Protein AF-A0A1Z9H0H8-F1 (afdb_monomer)

Radius of gyration: 118.76 Å; Cα contacts (8 Å, |Δi|>4): 28; chains: 1; bounding box: 183×95×304 Å

Structure (mmCIF, N/CA/C/O backbone):
data_AF-A0A1Z9H0H8-F1
#
_entry.id   AF-A0A1Z9H0H8-F1
#
loop_
_atom_site.group_PDB
_atom_site.id
_atom_site.type_symbol
_atom_site.label_atom_id
_atom_site.label_alt_id
_atom_site.label_comp_id
_atom_site.label_asym_id
_atom_site.label_entity_id
_atom_site.label_seq_id
_atom_site.pdbx_PDB_ins_code
_atom_site.Cartn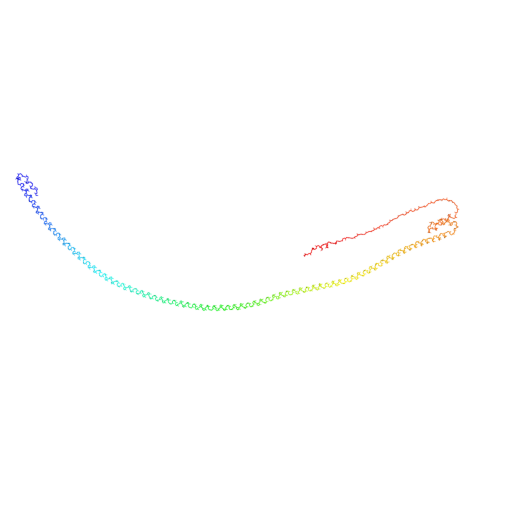_x
_atom_site.Cartn_y
_atom_site.Cartn_z
_atom_site.occupancy
_atom_site.B_iso_or_equiv
_atom_site.auth_seq_id
_atom_site.auth_comp_id
_atom_site.auth_asym_id
_atom_site.auth_atom_id
_atom_site.pdbx_PDB_model_num
ATOM 1 N N . MET A 1 1 ? 51.548 68.220 -135.760 1.00 47.16 1 MET A N 1
ATOM 2 C CA . MET A 1 1 ? 51.704 67.973 -137.213 1.00 47.16 1 MET A CA 1
ATOM 3 C C . MET A 1 1 ? 50.520 68.484 -138.030 1.00 47.16 1 MET A C 1
ATOM 5 O O . MET A 1 1 ? 50.786 69.048 -139.079 1.00 47.16 1 MET A O 1
ATOM 9 N N . ALA A 1 2 ? 49.264 68.358 -137.573 1.00 53.94 2 ALA A N 1
ATOM 10 C CA . ALA A 1 2 ? 48.086 68.820 -138.327 1.00 53.94 2 ALA A CA 1
ATOM 11 C C . ALA A 1 2 ? 48.150 70.298 -138.788 1.00 53.94 2 ALA A C 1
ATOM 13 O O . ALA A 1 2 ? 47.919 70.577 -139.961 1.00 53.94 2 ALA A O 1
ATOM 14 N N . ASP A 1 3 ? 48.546 71.231 -137.915 1.00 54.59 3 ASP A N 1
ATOM 15 C CA . ASP A 1 3 ? 48.498 72.676 -138.222 1.00 54.59 3 ASP A CA 1
ATOM 16 C C . ASP A 1 3 ? 49.484 73.138 -139.309 1.00 54.59 3 ASP A C 1
ATOM 18 O O . ASP A 1 3 ? 49.243 74.134 -139.986 1.00 54.59 3 ASP A O 1
ATOM 22 N N . ILE A 1 4 ? 50.575 72.394 -139.527 1.00 56.28 4 ILE A N 1
ATOM 23 C CA . ILE A 1 4 ? 51.556 72.690 -140.588 1.00 56.28 4 ILE A CA 1
ATOM 24 C C . ILE A 1 4 ? 50.976 72.338 -141.970 1.00 56.28 4 ILE A C 1
ATOM 26 O O . ILE A 1 4 ? 51.349 72.937 -142.974 1.00 56.28 4 ILE A O 1
ATOM 30 N N . PHE A 1 5 ? 50.034 71.392 -142.023 1.00 54.00 5 PHE A N 1
ATOM 31 C CA . PHE A 1 5 ? 49.413 70.927 -143.261 1.00 54.00 5 PHE A CA 1
ATOM 32 C C . PHE A 1 5 ? 48.318 71.889 -143.758 1.00 54.00 5 PHE A C 1
ATOM 34 O O . PHE A 1 5 ? 48.236 72.160 -144.955 1.00 54.00 5 PHE A O 1
ATOM 41 N N . ASN A 1 6 ? 47.531 72.476 -142.845 1.00 59.72 6 ASN A N 1
ATOM 42 C CA . ASN A 1 6 ? 46.494 73.456 -143.200 1.00 59.72 6 ASN A CA 1
ATOM 43 C C . ASN A 1 6 ? 47.071 74.728 -143.846 1.00 59.72 6 ASN A C 1
ATOM 45 O O . ASN A 1 6 ? 46.531 75.194 -144.845 1.00 59.72 6 ASN A O 1
ATOM 49 N N . GLY A 1 7 ? 48.200 75.247 -143.347 1.00 56.31 7 GLY A N 1
ATOM 50 C CA . GLY A 1 7 ? 48.826 76.453 -143.911 1.00 56.31 7 GLY A CA 1
ATOM 51 C C . GLY A 1 7 ? 49.327 76.298 -145.356 1.00 56.31 7 GLY A C 1
ATOM 52 O O . GLY A 1 7 ? 49.454 77.290 -146.069 1.00 56.31 7 GLY A O 1
ATOM 53 N N . ILE A 1 8 ? 49.576 75.066 -145.814 1.00 57.59 8 ILE A N 1
ATOM 54 C CA . ILE A 1 8 ? 49.954 74.773 -147.207 1.00 57.59 8 ILE A CA 1
ATOM 55 C C . ILE A 1 8 ? 48.704 74.691 -148.102 1.00 57.59 8 ILE A C 1
ATOM 57 O O . ILE A 1 8 ? 48.747 75.101 -149.262 1.00 57.59 8 ILE A O 1
ATOM 61 N N . LEU A 1 9 ? 47.573 74.231 -147.554 1.00 56.88 9 LEU A N 1
ATOM 62 C CA . LEU A 1 9 ? 46.301 74.065 -148.265 1.00 56.88 9 LEU A CA 1
ATOM 63 C C . LEU A 1 9 ? 45.562 75.388 -148.552 1.00 56.88 9 LEU A C 1
ATOM 65 O O . LEU A 1 9 ? 44.716 75.408 -149.447 1.00 56.88 9 LEU A O 1
ATOM 69 N N . GLU A 1 10 ? 45.857 76.478 -147.840 1.00 57.84 10 GLU A N 1
ATOM 70 C CA . GLU A 1 10 ? 45.271 77.811 -148.092 1.00 57.84 10 GLU A CA 1
ATOM 71 C C . GLU A 1 10 ? 46.109 78.707 -149.025 1.00 57.84 10 GLU A C 1
ATOM 73 O O . GLU A 1 10 ? 45.634 79.761 -149.444 1.00 57.84 10 GLU A O 1
ATOM 78 N N . SER A 1 11 ? 47.333 78.306 -149.390 1.00 53.03 11 SER A N 1
ATOM 79 C CA . SER A 1 11 ? 48.171 79.083 -150.317 1.00 53.03 11 SER A CA 1
ATOM 80 C C . SER A 1 11 ? 47.839 78.786 -151.789 1.00 53.03 11 SER A C 1
ATOM 82 O O . SER A 1 11 ? 47.649 77.632 -152.173 1.00 53.03 11 SER A O 1
ATOM 84 N N . ASP A 1 12 ? 47.774 79.839 -152.610 1.00 52.84 12 ASP A N 1
ATOM 85 C CA . ASP A 1 12 ? 47.196 79.873 -153.970 1.00 52.84 12 ASP A CA 1
ATOM 86 C C . ASP A 1 12 ? 48.092 79.228 -155.058 1.00 52.84 12 ASP A C 1
ATOM 88 O O . ASP A 1 12 ? 48.415 79.828 -156.082 1.00 52.84 12 ASP A O 1
ATOM 92 N N . ALA A 1 13 ? 48.580 78.011 -154.795 1.00 51.53 13 ALA A N 1
ATOM 93 C CA . ALA A 1 13 ? 49.587 77.319 -155.607 1.00 51.53 13 ALA A CA 1
ATOM 94 C C . ALA A 1 13 ? 49.252 75.845 -155.932 1.00 51.53 13 ALA A C 1
ATOM 96 O O . ALA A 1 13 ? 50.090 75.147 -156.505 1.00 51.53 13 ALA A O 1
ATOM 97 N N . ILE A 1 14 ? 48.063 75.343 -155.563 1.00 58.16 14 ILE A N 1
ATOM 98 C CA . ILE A 1 14 ? 47.680 73.924 -155.716 1.00 58.16 14 ILE A CA 1
ATOM 99 C C . ILE A 1 14 ? 46.230 73.783 -156.220 1.00 58.16 14 ILE A C 1
ATOM 101 O O . ILE A 1 14 ? 45.314 74.402 -155.685 1.00 58.16 14 ILE A O 1
ATOM 105 N N . SER A 1 15 ? 46.029 72.928 -157.231 1.00 60.34 15 SER A N 1
ATOM 106 C CA . SER A 1 15 ? 44.723 72.608 -157.839 1.00 60.34 15 SER A CA 1
ATOM 107 C C . SER A 1 15 ? 43.778 71.844 -156.893 1.00 60.34 15 SER A C 1
ATOM 109 O O . SER A 1 15 ? 44.220 70.988 -156.125 1.00 60.34 15 SER A O 1
ATOM 111 N N . GLU A 1 16 ? 42.467 72.088 -157.022 1.00 63.00 16 GLU A N 1
ATOM 112 C CA . GLU A 1 16 ? 41.362 71.339 -156.382 1.00 63.00 16 GLU A CA 1
ATOM 113 C C . GLU A 1 16 ? 41.539 69.812 -156.486 1.00 63.00 16 GLU A C 1
ATOM 115 O O . GLU A 1 16 ? 41.422 69.093 -155.495 1.00 63.00 16 GLU A O 1
ATOM 120 N N . GLU A 1 17 ? 41.919 69.322 -157.668 1.00 62.16 17 GLU A N 1
ATOM 121 C CA . GLU A 1 17 ? 42.100 67.890 -157.952 1.00 62.16 17 GLU A CA 1
ATOM 122 C C . GLU A 1 17 ? 43.236 67.256 -157.126 1.00 62.16 17 GLU A C 1
ATOM 124 O O . GLU A 1 17 ? 43.177 66.088 -156.748 1.00 62.16 17 GLU A O 1
ATOM 129 N N . MET A 1 18 ? 44.253 68.044 -156.766 1.00 61.53 18 MET A N 1
ATOM 130 C CA . MET A 1 18 ? 45.351 67.581 -155.917 1.00 61.53 18 MET A CA 1
ATOM 131 C C . MET A 1 18 ? 44.961 67.589 -154.429 1.00 61.53 18 MET A C 1
ATOM 133 O O . MET A 1 18 ? 45.462 66.763 -153.666 1.00 61.53 18 MET A O 1
ATOM 137 N N . LYS A 1 19 ? 44.024 68.455 -154.004 1.00 63.22 19 LYS A N 1
ATOM 138 C CA . LYS A 1 19 ? 43.465 68.419 -152.640 1.00 63.22 19 LYS A CA 1
ATOM 139 C C . LYS A 1 19 ? 42.624 67.169 -152.407 1.00 63.22 19 LYS A C 1
ATOM 141 O O . LYS A 1 19 ? 42.801 66.518 -151.378 1.00 63.22 19 LYS A O 1
ATOM 146 N 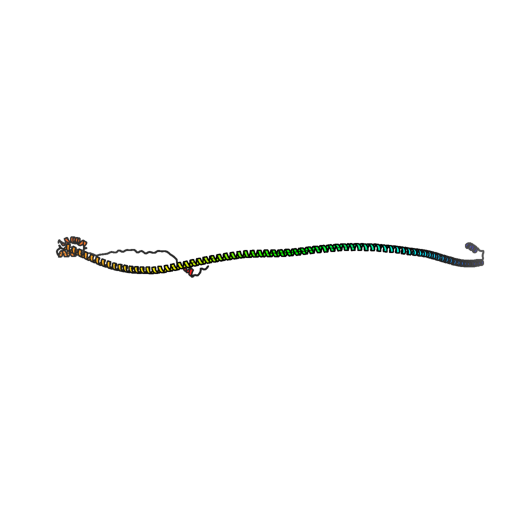N . THR A 1 20 ? 41.748 66.811 -153.347 1.00 72.00 20 THR A N 1
ATOM 147 C CA . THR A 1 20 ? 40.901 65.614 -153.216 1.00 72.00 20 THR A CA 1
ATOM 148 C C . THR A 1 20 ? 41.742 64.339 -153.182 1.00 72.00 20 THR A C 1
ATOM 150 O O . THR A 1 20 ? 41.545 63.524 -152.282 1.00 72.00 20 THR A O 1
ATOM 153 N N . GLN A 1 21 ? 42.757 64.213 -154.046 1.00 72.25 21 GLN A N 1
ATOM 154 C CA . GLN A 1 21 ? 43.709 63.093 -154.012 1.00 72.25 21 GLN A CA 1
ATOM 155 C C . GLN A 1 21 ? 44.469 62.983 -152.681 1.00 72.25 21 GLN A C 1
ATOM 157 O O . GLN A 1 21 ? 44.610 61.885 -152.136 1.00 72.25 21 GLN A O 1
ATOM 162 N N . ILE A 1 22 ? 44.948 64.102 -152.127 1.00 71.00 22 ILE A N 1
ATOM 163 C CA . ILE A 1 22 ? 45.641 64.115 -150.828 1.00 71.00 22 ILE A CA 1
ATOM 164 C C . ILE A 1 22 ? 44.678 63.739 -149.692 1.00 71.00 22 ILE A C 1
ATOM 166 O O . ILE A 1 22 ? 45.049 62.978 -148.803 1.00 71.00 22 ILE A O 1
ATOM 170 N N . GLN A 1 23 ? 43.432 64.218 -149.721 1.00 75.38 23 GLN A N 1
ATOM 171 C CA . GLN A 1 23 ? 42.441 63.901 -148.693 1.00 75.38 23 GLN A CA 1
ATOM 172 C C . GLN A 1 23 ? 41.974 62.438 -148.757 1.00 75.38 23 GLN A C 1
ATOM 174 O O . GLN A 1 23 ? 41.782 61.817 -147.712 1.00 75.38 23 GLN A O 1
ATOM 179 N N . GLU A 1 24 ? 41.819 61.873 -149.955 1.00 73.94 24 GLU A N 1
ATOM 180 C CA . GLU A 1 24 ? 41.458 60.467 -150.152 1.00 73.94 24 GLU A CA 1
ATOM 181 C C . GLU A 1 24 ? 42.605 59.539 -149.731 1.00 73.94 24 GLU A C 1
ATOM 183 O O . GLU A 1 24 ? 42.402 58.677 -148.879 1.00 73.94 24 GLU A O 1
ATOM 188 N N . THR A 1 25 ? 43.834 59.787 -150.202 1.00 75.88 25 THR A N 1
ATOM 189 C CA . THR A 1 25 ? 45.016 59.006 -149.783 1.00 75.88 25 THR A CA 1
ATOM 190 C C . THR A 1 25 ? 45.301 59.121 -148.284 1.00 75.88 25 THR A C 1
ATOM 192 O O . THR A 1 25 ? 45.644 58.118 -147.657 1.00 75.88 25 THR A O 1
ATOM 195 N N . TRP A 1 26 ? 45.098 60.296 -147.675 1.00 79.12 26 TRP A N 1
ATOM 196 C CA . TRP A 1 26 ? 45.183 60.461 -146.221 1.00 79.12 26 TRP A CA 1
ATOM 197 C C . TRP A 1 26 ? 44.109 59.658 -145.486 1.00 79.12 26 TRP A C 1
ATOM 199 O O . TRP A 1 26 ? 44.401 59.040 -144.465 1.00 79.12 26 TRP A O 1
ATOM 209 N N . LYS A 1 27 ? 42.872 59.633 -145.995 1.00 77.00 27 LYS A N 1
ATOM 210 C CA . LYS A 1 27 ? 41.776 58.885 -145.373 1.00 77.00 27 LYS A CA 1
ATOM 211 C C . LYS A 1 27 ? 41.992 57.376 -145.475 1.00 77.00 27 LYS A C 1
ATOM 213 O O . LYS A 1 27 ? 41.869 56.700 -144.461 1.00 77.00 27 LYS A O 1
ATOM 218 N N . THR A 1 28 ? 42.415 56.867 -146.634 1.00 79.19 28 THR A N 1
ATOM 219 C CA . THR A 1 28 ? 42.814 55.461 -146.792 1.00 79.19 28 THR A CA 1
ATOM 220 C C . THR A 1 28 ? 43.959 55.106 -145.846 1.00 79.19 28 THR A C 1
ATOM 222 O O . THR A 1 28 ? 43.854 54.119 -145.131 1.00 79.19 28 THR A O 1
ATOM 225 N N . LYS A 1 29 ? 45.006 55.939 -145.744 1.00 78.69 29 LYS A N 1
ATOM 226 C CA . LYS A 1 29 ? 46.112 55.703 -144.797 1.00 78.69 29 LYS A CA 1
ATOM 227 C C . LYS A 1 29 ? 45.685 55.776 -143.329 1.00 78.69 29 LYS A C 1
ATOM 229 O O . LYS A 1 29 ? 46.240 55.054 -142.507 1.00 78.69 29 LYS A O 1
ATOM 234 N N . LEU A 1 30 ? 44.709 56.619 -142.990 1.00 81.88 30 LEU A N 1
ATOM 235 C CA . LEU A 1 30 ? 44.146 56.702 -141.642 1.00 81.88 30 LEU A CA 1
ATOM 236 C C . LEU A 1 30 ? 43.316 55.459 -141.294 1.00 81.88 30 LEU A C 1
ATOM 238 O O . LEU A 1 30 ? 43.401 54.978 -140.167 1.00 81.88 30 LEU A O 1
ATOM 242 N N . ASP A 1 31 ? 42.516 54.956 -142.234 1.00 81.12 31 ASP A N 1
ATOM 243 C CA . ASP A 1 31 ? 41.678 53.775 -142.027 1.00 81.12 31 ASP A CA 1
ATOM 244 C C . ASP A 1 31 ? 42.519 52.480 -142.041 1.00 81.12 31 ASP A C 1
ATOM 246 O O . ASP A 1 31 ? 42.325 51.646 -141.161 1.00 81.12 31 ASP A O 1
ATOM 250 N N . GLU A 1 32 ? 43.537 52.365 -142.907 1.00 79.88 32 GLU A N 1
ATOM 251 C CA . GLU A 1 32 ? 44.556 51.297 -142.855 1.00 79.88 32 GLU A CA 1
ATOM 252 C C . GLU A 1 32 ? 45.278 51.272 -141.497 1.00 79.88 32 GLU A C 1
ATOM 254 O O . GLU A 1 32 ? 45.303 50.239 -140.833 1.00 79.88 32 GLU A O 1
ATOM 259 N N . ALA A 1 33 ? 45.800 52.418 -141.036 1.00 79.31 33 ALA A N 1
ATOM 260 C CA . ALA A 1 33 ? 46.483 52.508 -139.744 1.00 79.31 33 ALA A CA 1
ATOM 261 C C . ALA A 1 33 ? 45.546 52.207 -138.561 1.00 79.31 33 ALA A C 1
ATOM 263 O O . ALA A 1 33 ? 45.981 51.686 -137.538 1.00 79.31 33 ALA A O 1
ATOM 264 N N . ARG A 1 34 ? 44.247 52.517 -138.674 1.00 80.44 34 ARG A N 1
ATOM 265 C CA . ARG A 1 34 ? 43.245 52.129 -137.670 1.00 80.44 34 ARG A CA 1
ATOM 266 C C . ARG A 1 34 ? 42.997 50.630 -137.672 1.00 80.44 34 ARG A C 1
ATOM 268 O O . ARG A 1 34 ? 42.912 50.054 -136.593 1.00 80.44 34 ARG A O 1
ATOM 275 N N . GLU A 1 35 ? 42.866 50.012 -138.842 1.00 81.88 35 GLU A N 1
ATOM 276 C CA . GLU A 1 35 ? 42.645 48.571 -138.949 1.00 81.88 35 GLU A CA 1
ATOM 277 C C . GLU A 1 35 ? 43.854 47.798 -138.402 1.00 81.88 35 GLU A C 1
ATOM 279 O O . GLU A 1 35 ? 43.666 46.951 -137.529 1.00 81.88 35 GLU A O 1
ATOM 284 N N . GLU A 1 36 ? 45.075 48.190 -138.785 1.00 81.81 36 GLU A N 1
ATOM 285 C CA . GLU A 1 36 ? 46.346 47.670 -138.257 1.00 81.81 36 GLU A CA 1
ATOM 286 C C . GLU A 1 36 ? 46.415 47.798 -136.725 1.00 81.81 36 GLU A C 1
ATOM 288 O O . GLU A 1 36 ? 46.500 46.782 -136.036 1.00 81.81 36 GLU A O 1
ATOM 293 N N . ILE A 1 37 ? 46.218 49.003 -136.171 1.00 80.88 37 ILE A N 1
ATOM 294 C CA . ILE A 1 37 ? 46.195 49.228 -134.714 1.00 80.88 37 ILE A CA 1
ATOM 295 C C . ILE A 1 37 ? 45.110 48.385 -134.019 1.00 80.88 37 ILE A C 1
ATOM 297 O O . ILE A 1 37 ? 45.334 47.889 -132.917 1.00 80.88 37 ILE A O 1
ATOM 301 N N . THR A 1 38 ? 43.928 48.187 -134.620 1.00 81.25 38 THR A N 1
ATOM 302 C CA . THR A 1 38 ? 42.884 47.330 -134.016 1.00 81.25 38 THR A CA 1
ATOM 303 C C . THR A 1 38 ? 43.171 45.834 -134.126 1.00 81.25 38 THR A C 1
ATOM 305 O O . THR A 1 38 ? 42.695 45.074 -133.279 1.00 81.25 38 THR A O 1
ATOM 308 N N . ALA A 1 39 ? 43.929 45.402 -135.135 1.00 82.94 39 ALA A N 1
ATOM 309 C CA . ALA A 1 39 ? 44.397 44.029 -135.267 1.00 82.94 39 ALA A CA 1
ATOM 310 C C . ALA A 1 39 ? 45.506 43.742 -134.244 1.00 82.94 39 ALA A C 1
ATOM 312 O O . ALA A 1 39 ? 45.382 42.778 -133.491 1.00 82.94 39 ALA A O 1
ATOM 313 N N . GLU A 1 40 ? 46.501 44.630 -134.134 1.00 81.56 40 GLU A N 1
ATOM 314 C CA . GLU A 1 40 ? 47.545 44.581 -133.102 1.00 81.56 40 GLU A CA 1
ATOM 315 C C . GLU A 1 40 ? 46.941 44.587 -131.693 1.00 81.56 40 GLU A C 1
ATOM 317 O O . GLU A 1 40 ? 47.246 43.706 -130.896 1.00 81.56 40 GLU A O 1
ATOM 322 N N . LEU A 1 41 ? 46.006 45.501 -131.396 1.00 85.12 41 LEU A N 1
ATOM 323 C CA . LEU A 1 41 ? 45.311 45.525 -130.104 1.00 85.12 41 LEU A CA 1
ATOM 324 C C . LEU A 1 41 ? 44.539 44.230 -129.832 1.00 85.12 41 LEU A C 1
ATOM 326 O O . LEU A 1 41 ? 44.509 43.786 -128.689 1.00 85.12 41 LEU A O 1
ATOM 330 N N . ARG A 1 42 ? 43.903 43.610 -130.835 1.00 86.44 42 ARG A N 1
ATOM 331 C CA . ARG A 1 42 ? 43.211 42.324 -130.637 1.00 86.44 42 ARG A CA 1
ATOM 332 C C . ARG A 1 42 ? 44.177 41.189 -130.337 1.00 86.44 42 ARG A C 1
ATOM 334 O O . ARG A 1 42 ? 43.863 40.386 -129.462 1.00 86.44 42 ARG A O 1
ATOM 341 N N . ASP A 1 43 ? 45.301 41.119 -131.041 1.00 85.38 43 ASP A N 1
ATOM 342 C CA . ASP A 1 43 ? 46.302 40.074 -130.823 1.00 85.38 43 ASP A CA 1
ATOM 343 C C . ASP A 1 43 ? 47.002 40.272 -129.469 1.00 85.38 43 ASP A C 1
ATOM 345 O O . ASP A 1 43 ? 47.094 39.335 -128.678 1.00 85.38 43 ASP A O 1
ATOM 349 N N . GLU A 1 44 ? 47.341 41.517 -129.108 1.00 86.38 44 GLU A N 1
ATOM 350 C CA . GLU A 1 44 ? 47.869 41.859 -127.784 1.00 86.38 44 GLU A CA 1
ATOM 351 C C . GLU A 1 44 ? 46.855 41.545 -126.669 1.00 86.38 44 GLU A C 1
ATOM 353 O O . GLU A 1 44 ? 47.224 40.949 -125.656 1.00 86.38 44 GLU A O 1
ATOM 358 N N . PHE A 1 45 ? 45.568 41.879 -126.834 1.00 86.81 45 PHE A N 1
ATOM 359 C CA . PHE A 1 45 ? 44.534 41.525 -125.853 1.00 86.81 45 PHE A CA 1
ATOM 360 C C . PHE A 1 45 ? 44.318 40.011 -125.748 1.00 86.81 45 PHE A C 1
ATOM 362 O O . PHE A 1 45 ? 44.126 39.518 -124.638 1.00 86.81 45 PHE A O 1
ATOM 369 N N . ALA A 1 46 ? 44.366 39.263 -126.854 1.00 88.81 46 ALA A N 1
ATOM 370 C CA . ALA A 1 46 ? 44.254 37.805 -126.834 1.00 88.81 46 ALA A CA 1
ATOM 371 C C . ALA A 1 46 ? 45.468 37.157 -126.146 1.00 88.81 46 ALA A C 1
ATOM 373 O O . ALA A 1 46 ? 45.302 36.285 -125.291 1.00 88.81 46 ALA A O 1
ATOM 374 N N . GLN A 1 47 ? 46.679 37.625 -126.457 1.00 87.69 47 GLN A N 1
ATOM 375 C CA . GLN A 1 47 ? 47.918 37.138 -125.856 1.00 87.69 47 GLN A CA 1
ATOM 376 C C . GLN A 1 47 ? 48.006 37.486 -124.363 1.00 87.69 47 GLN A C 1
ATOM 378 O O . GLN A 1 47 ? 48.373 36.628 -123.560 1.00 87.69 47 GLN A O 1
ATOM 383 N N . ARG A 1 48 ? 47.623 38.710 -123.968 1.00 89.19 48 ARG A N 1
ATOM 384 C CA . ARG A 1 48 ? 47.494 39.103 -122.554 1.00 89.19 48 ARG A CA 1
ATOM 385 C C . ARG A 1 48 ? 46.451 38.252 -121.840 1.00 89.19 48 ARG A C 1
ATOM 387 O O . ARG A 1 48 ? 46.748 37.736 -120.774 1.00 89.19 48 ARG A O 1
ATOM 394 N N . TYR A 1 49 ? 45.278 38.037 -122.439 1.00 90.56 49 TYR A N 1
ATOM 395 C CA . TYR A 1 49 ? 44.217 37.238 -121.826 1.00 90.56 49 TYR A CA 1
ATOM 396 C C . TYR A 1 49 ? 44.634 35.781 -121.582 1.00 90.56 49 TYR A C 1
ATOM 398 O O . TYR A 1 49 ? 44.400 35.264 -120.493 1.00 90.56 49 TYR A O 1
ATOM 406 N N . GLU A 1 50 ? 45.276 35.115 -122.548 1.00 89.12 50 GLU A N 1
ATOM 407 C CA . GLU A 1 50 ? 45.778 33.748 -122.339 1.00 89.12 50 GLU A CA 1
ATOM 408 C C . GLU A 1 50 ? 46.952 33.698 -121.343 1.00 89.12 50 GLU A C 1
ATOM 410 O O . GLU A 1 50 ? 47.033 32.757 -120.554 1.00 89.12 50 GLU A O 1
ATOM 415 N N . ASN A 1 51 ? 47.812 34.723 -121.298 1.00 90.94 51 ASN A N 1
ATOM 416 C CA . ASN A 1 51 ? 48.871 34.832 -120.289 1.00 90.94 51 ASN A CA 1
ATOM 417 C C . ASN A 1 51 ? 48.290 35.015 -118.873 1.00 90.94 51 ASN A C 1
ATOM 419 O O . ASN A 1 51 ? 48.586 34.222 -117.982 1.00 90.94 51 ASN A O 1
ATOM 423 N N . ASP A 1 52 ? 47.394 35.985 -118.680 1.00 92.06 52 ASP A N 1
ATOM 424 C CA . ASP A 1 52 ? 46.724 36.254 -117.402 1.00 92.06 52 ASP A CA 1
ATOM 425 C C . ASP A 1 52 ? 45.918 35.033 -116.930 1.00 92.06 52 ASP A C 1
ATOM 427 O O . ASP A 1 52 ? 45.968 34.655 -115.761 1.00 92.06 52 ASP A O 1
ATOM 431 N N . LYS A 1 53 ? 45.221 34.351 -117.846 1.00 91.06 53 LYS A N 1
ATOM 432 C CA . LYS A 1 53 ? 44.514 33.091 -117.578 1.00 91.06 53 LYS A CA 1
ATOM 433 C C . LYS A 1 53 ? 45.471 31.976 -117.152 1.00 91.06 53 LYS A C 1
ATOM 435 O O . LYS A 1 53 ? 45.160 31.264 -116.199 1.00 91.06 53 LYS A O 1
ATOM 440 N N . SER A 1 54 ? 46.626 31.835 -117.807 1.00 91.25 54 SER A N 1
ATOM 441 C CA . SER A 1 54 ? 47.659 30.870 -117.407 1.00 91.25 54 SER A CA 1
ATOM 442 C C . SER A 1 54 ? 48.202 31.182 -116.010 1.00 91.25 54 SER A C 1
ATOM 444 O O . SER A 1 54 ? 48.248 30.288 -115.170 1.00 91.25 54 SER A O 1
ATOM 446 N N . GLN A 1 55 ? 48.527 32.449 -115.728 1.00 92.00 55 GLN A N 1
ATOM 447 C CA . GLN A 1 55 ? 49.007 32.893 -114.414 1.00 92.00 55 GLN A CA 1
ATOM 448 C C . GLN A 1 55 ? 47.963 32.674 -113.311 1.00 92.00 55 GLN A C 1
ATOM 450 O O . GLN A 1 55 ? 48.311 32.230 -112.222 1.00 92.00 55 GLN A O 1
ATOM 455 N N . ILE A 1 56 ? 46.680 32.941 -113.580 1.00 90.94 56 ILE A N 1
ATOM 456 C CA . ILE A 1 56 ? 45.592 32.696 -112.621 1.00 90.94 56 ILE A CA 1
ATOM 457 C C . ILE A 1 56 ? 45.440 31.197 -112.340 1.00 90.94 56 ILE A C 1
ATOM 459 O O . ILE A 1 56 ? 45.269 30.822 -111.182 1.00 90.94 56 ILE A O 1
ATOM 463 N N . VAL A 1 57 ? 45.522 30.335 -113.360 1.00 92.62 57 VAL A N 1
ATOM 464 C CA . VAL A 1 57 ? 45.446 28.875 -113.177 1.00 92.62 57 VAL A CA 1
ATOM 465 C C . VAL A 1 57 ? 46.645 28.356 -112.377 1.00 92.62 57 VAL A C 1
ATOM 467 O O . VAL A 1 57 ? 46.443 27.605 -111.427 1.00 92.62 57 VAL A O 1
ATOM 470 N N . GLU A 1 58 ? 47.866 28.793 -112.689 1.00 90.56 58 GLU A N 1
ATOM 471 C CA . GLU A 1 58 ? 49.089 28.398 -111.972 1.00 90.56 58 GLU A CA 1
ATOM 472 C C . GLU A 1 58 ? 49.099 28.895 -110.515 1.00 90.56 58 GLU A C 1
ATOM 474 O O . GLU A 1 58 ? 49.418 28.141 -109.592 1.00 90.56 58 GLU A O 1
ATOM 479 N N . ALA A 1 59 ? 48.671 30.140 -110.280 1.00 91.69 59 ALA A N 1
ATOM 480 C CA . ALA A 1 59 ? 48.519 30.697 -108.939 1.00 91.69 59 ALA A CA 1
ATOM 481 C C . ALA A 1 59 ? 47.411 29.992 -108.138 1.00 91.69 59 ALA A C 1
ATOM 483 O O . ALA A 1 59 ? 47.581 29.760 -106.941 1.00 91.69 59 ALA A O 1
ATOM 484 N N . MET A 1 60 ? 46.294 29.615 -108.775 1.00 89.25 60 MET A N 1
ATOM 485 C CA . MET A 1 60 ? 45.247 28.814 -108.134 1.00 89.25 60 MET A CA 1
ATOM 486 C C . MET A 1 60 ? 45.733 27.409 -107.776 1.00 89.25 60 MET A C 1
ATOM 488 O O . MET A 1 60 ? 45.457 26.959 -106.667 1.00 89.25 60 MET A O 1
ATOM 492 N N . ASP A 1 61 ? 46.443 26.728 -108.678 1.00 93.00 61 ASP A N 1
ATOM 493 C CA . ASP A 1 61 ? 46.944 25.367 -108.452 1.00 93.00 61 ASP A CA 1
ATOM 494 C C . ASP A 1 61 ? 48.016 25.339 -107.355 1.00 93.00 61 ASP A C 1
ATOM 496 O O . ASP A 1 61 ? 47.974 24.495 -106.459 1.00 93.00 61 ASP A O 1
ATOM 500 N N . THR A 1 62 ? 48.899 26.342 -107.339 1.00 92.56 62 THR A N 1
ATOM 501 C CA . THR A 1 62 ? 49.895 26.534 -106.276 1.00 92.56 62 THR A CA 1
ATOM 502 C C . THR A 1 62 ? 49.213 26.843 -104.941 1.00 92.56 62 THR A C 1
ATOM 504 O O . THR A 1 62 ? 49.465 26.157 -103.956 1.00 92.56 62 THR A O 1
ATOM 507 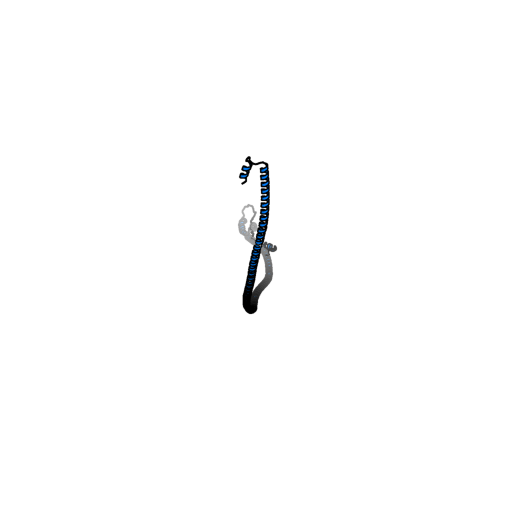N N . MET A 1 63 ? 48.272 27.798 -104.893 1.00 92.06 63 MET A N 1
ATOM 508 C CA . MET A 1 63 ? 47.548 28.136 -103.658 1.00 92.06 63 MET A CA 1
ATOM 509 C C . MET A 1 63 ? 46.730 26.953 -103.113 1.00 92.06 63 MET A C 1
ATOM 511 O O . MET A 1 63 ? 46.681 26.745 -101.899 1.00 92.06 63 MET A O 1
ATOM 515 N N . LEU A 1 64 ? 46.084 26.172 -103.986 1.00 92.44 64 LEU A N 1
ATOM 516 C CA . LEU A 1 64 ? 45.358 24.962 -103.599 1.00 92.44 64 LEU A CA 1
ATOM 517 C C . LEU A 1 64 ? 46.316 23.888 -103.080 1.00 92.44 64 LEU A C 1
ATOM 519 O O . LEU A 1 64 ? 46.063 23.328 -102.015 1.00 92.44 64 LEU A O 1
ATOM 523 N N . THR A 1 65 ? 47.417 23.632 -103.786 1.00 93.56 65 THR A N 1
ATOM 524 C CA . THR A 1 65 ? 48.416 22.626 -103.402 1.00 93.56 65 THR A CA 1
ATOM 525 C C . THR A 1 65 ? 49.083 22.976 -102.076 1.00 93.56 65 THR A C 1
ATOM 527 O O . THR A 1 65 ? 49.124 22.129 -101.182 1.00 93.56 65 THR A O 1
ATOM 530 N N . ASP A 1 66 ? 49.519 24.223 -101.892 1.00 92.50 66 ASP A N 1
ATOM 531 C CA . ASP A 1 66 ? 50.121 24.704 -100.647 1.00 92.50 66 ASP A CA 1
ATOM 532 C C . ASP A 1 66 ? 49.127 24.618 -99.485 1.00 92.50 66 ASP A C 1
ATOM 534 O O . ASP A 1 66 ? 49.457 24.095 -98.417 1.00 92.50 66 ASP A O 1
ATOM 538 N N . ARG A 1 67 ? 47.877 25.069 -99.682 1.00 94.06 67 ARG A N 1
ATOM 539 C CA . ARG A 1 67 ? 46.875 25.047 -98.608 1.00 94.06 67 ARG A CA 1
ATOM 540 C C . ARG A 1 67 ? 46.456 23.628 -98.234 1.00 94.06 67 ARG A C 1
ATOM 542 O O . ARG A 1 67 ? 46.333 23.348 -97.045 1.00 94.06 67 ARG A O 1
ATOM 549 N N . ILE A 1 68 ? 46.265 22.741 -99.213 1.00 92.12 68 ILE A N 1
ATOM 550 C CA . ILE A 1 68 ? 45.943 21.326 -98.975 1.00 92.12 68 ILE A CA 1
ATOM 551 C C . ILE A 1 68 ? 47.119 20.618 -98.296 1.00 92.12 68 ILE A C 1
ATOM 553 O O . ILE A 1 68 ? 46.900 19.840 -97.371 1.00 92.12 68 ILE A O 1
ATOM 557 N N . THR A 1 69 ? 48.360 20.904 -98.697 1.00 93.19 69 THR A N 1
ATOM 558 C CA . THR A 1 69 ? 49.551 20.310 -98.072 1.00 93.19 69 THR A CA 1
ATOM 559 C C . THR A 1 69 ? 49.683 20.759 -96.616 1.00 93.19 69 THR A C 1
ATOM 561 O O . THR A 1 69 ? 49.819 19.908 -95.739 1.00 93.19 69 THR A O 1
ATOM 564 N N . ALA A 1 70 ? 49.533 22.058 -96.337 1.00 93.81 70 ALA A N 1
ATOM 565 C CA . ALA A 1 70 ? 49.552 22.594 -94.976 1.00 93.81 70 ALA A CA 1
ATOM 566 C C . ALA A 1 70 ? 48.440 21.997 -94.088 1.00 93.81 70 ALA A C 1
ATOM 568 O O . ALA A 1 70 ? 48.717 21.565 -92.973 1.00 93.81 70 ALA A O 1
ATOM 569 N N . GLU A 1 71 ? 47.204 21.896 -94.594 1.00 92.88 71 GLU A N 1
ATOM 570 C CA . GLU A 1 71 ? 46.080 21.248 -93.890 1.00 92.88 71 GLU A CA 1
ATOM 571 C C . GLU A 1 71 ? 46.336 19.754 -93.621 1.00 92.88 71 GLU A C 1
ATOM 573 O O . GLU A 1 71 ? 45.997 19.242 -92.556 1.00 92.88 71 GLU A O 1
ATOM 578 N N . ILE A 1 72 ? 46.965 19.029 -94.553 1.00 92.25 72 ILE A N 1
ATOM 579 C CA . ILE A 1 72 ? 47.325 17.616 -94.355 1.00 92.25 72 ILE A CA 1
ATOM 580 C C . ILE A 1 72 ? 48.414 17.466 -93.282 1.00 92.25 72 ILE A C 1
ATOM 582 O O . ILE A 1 72 ? 48.368 16.511 -92.500 1.00 92.25 72 ILE A O 1
ATOM 586 N N . GLU A 1 73 ? 49.382 18.383 -93.218 1.00 93.12 73 GLU A N 1
ATOM 587 C CA . GLU A 1 73 ? 50.408 18.392 -92.170 1.00 93.12 73 GLU A CA 1
ATOM 588 C C . GLU A 1 73 ? 49.830 18.756 -90.794 1.00 93.12 73 GLU A C 1
ATOM 590 O O . GLU A 1 73 ? 50.127 18.062 -89.817 1.00 93.12 73 GLU A O 1
ATOM 595 N N . GLU A 1 74 ? 48.946 19.755 -90.725 1.00 93.12 74 GLU A N 1
ATOM 596 C CA . GLU A 1 74 ? 48.213 20.150 -89.514 1.00 93.12 74 GLU A CA 1
ATOM 597 C C . GLU A 1 74 ? 47.335 18.996 -89.000 1.00 93.12 74 GLU A C 1
ATOM 599 O O . GLU A 1 74 ? 47.508 18.541 -87.869 1.00 93.12 74 GLU A O 1
ATOM 604 N N . LEU A 1 75 ? 46.506 18.392 -89.860 1.00 93.44 75 LEU A N 1
ATOM 605 C CA . LEU A 1 75 ? 45.663 17.237 -89.521 1.00 93.44 75 LEU A CA 1
ATOM 606 C C . LEU A 1 75 ? 46.498 16.030 -89.061 1.00 93.44 75 LEU A C 1
ATOM 608 O O . LEU A 1 75 ? 46.106 15.297 -88.147 1.00 93.44 75 LEU A O 1
ATOM 612 N N . LYS A 1 76 ? 47.677 15.809 -89.654 1.00 93.88 76 LYS A N 1
ATOM 613 C CA . LYS A 1 76 ? 48.609 14.753 -89.229 1.00 93.88 76 LYS A CA 1
ATOM 614 C C . LYS A 1 76 ? 49.192 15.031 -87.839 1.00 93.88 76 LYS A C 1
ATOM 616 O O . LYS A 1 76 ? 49.291 14.089 -87.047 1.00 93.88 76 LYS A O 1
ATOM 621 N N . ALA A 1 77 ? 49.554 16.278 -87.538 1.00 93.50 77 ALA A N 1
ATOM 622 C CA . ALA A 1 77 ? 50.033 16.690 -86.219 1.00 93.50 77 ALA A CA 1
ATOM 623 C C . ALA A 1 77 ? 48.926 16.569 -85.155 1.00 93.50 77 ALA A C 1
ATOM 625 O O . ALA A 1 77 ? 49.139 15.941 -84.116 1.00 93.50 77 ALA A O 1
ATOM 626 N N . ASP A 1 78 ? 47.720 17.048 -85.456 1.00 93.94 78 ASP A N 1
ATOM 627 C CA . ASP A 1 78 ? 46.544 16.938 -84.588 1.00 93.94 78 ASP A CA 1
ATOM 628 C C . ASP A 1 78 ? 46.171 15.485 -84.305 1.00 93.94 78 ASP A C 1
ATOM 630 O O . ASP A 1 78 ? 45.910 15.111 -83.160 1.00 93.94 78 ASP A O 1
ATOM 634 N N . ARG A 1 79 ? 46.210 14.615 -85.320 1.00 93.62 79 ARG A N 1
ATOM 635 C CA . ARG A 1 79 ? 45.940 13.183 -85.142 1.00 93.62 79 ARG A CA 1
ATOM 636 C C . ARG A 1 79 ? 46.984 12.498 -84.257 1.00 93.62 79 ARG A C 1
ATOM 638 O O . ARG A 1 79 ? 46.621 11.589 -83.508 1.00 93.62 79 ARG A O 1
ATOM 645 N N . ALA A 1 80 ? 48.250 12.912 -84.328 1.00 92.50 80 ALA A N 1
ATOM 646 C CA . ALA A 1 80 ? 49.298 12.422 -83.432 1.00 92.50 80 ALA A CA 1
ATOM 647 C C . ALA A 1 80 ? 49.069 12.917 -81.992 1.00 92.50 80 ALA A C 1
ATOM 649 O O . ALA A 1 80 ? 49.000 12.101 -81.073 1.00 92.50 80 ALA A O 1
ATOM 650 N N . SER A 1 81 ? 48.829 14.220 -81.813 1.00 94.19 81 SER A N 1
ATOM 651 C CA . SER A 1 81 ? 48.509 14.843 -80.521 1.00 94.19 81 SER A CA 1
ATOM 652 C C . SER A 1 81 ? 47.281 14.205 -79.858 1.00 94.19 81 SER A C 1
ATOM 654 O O . SER A 1 81 ? 47.321 13.837 -78.686 1.00 94.19 81 SER A O 1
ATOM 656 N N . LEU A 1 82 ? 46.204 13.964 -80.613 1.00 93.88 82 LEU A N 1
ATOM 657 C CA . LEU A 1 82 ? 44.992 13.305 -80.122 1.00 93.88 82 LEU A CA 1
ATOM 658 C C . LEU A 1 82 ? 45.261 11.855 -79.696 1.00 93.88 82 LEU A C 1
ATOM 660 O O . LEU A 1 82 ? 44.723 11.404 -78.681 1.00 93.88 82 LEU A O 1
ATOM 664 N N . ALA A 1 83 ? 46.104 11.120 -80.429 1.00 92.81 83 ALA A N 1
ATOM 665 C CA . ALA A 1 83 ? 46.504 9.767 -80.048 1.00 92.81 83 ALA A CA 1
ATOM 666 C C . ALA A 1 83 ? 47.314 9.764 -78.739 1.00 92.81 83 ALA A C 1
ATOM 668 O O . ALA A 1 83 ? 46.994 8.991 -77.832 1.00 92.81 83 ALA A O 1
ATOM 669 N N . GLU A 1 84 ? 48.292 10.662 -78.598 1.00 92.88 84 GLU A N 1
ATOM 670 C CA . GLU A 1 84 ? 49.081 10.829 -77.370 1.00 92.88 84 GLU A CA 1
ATOM 671 C C . GLU A 1 84 ? 48.204 11.230 -76.177 1.00 92.88 84 GLU A C 1
ATOM 673 O O . GLU A 1 84 ? 48.261 10.585 -75.127 1.00 92.88 84 GLU A O 1
ATOM 678 N N . GLN A 1 85 ? 47.319 12.218 -76.347 1.00 93.56 85 GLN A N 1
ATOM 679 C CA . GLN A 1 85 ? 46.357 12.636 -75.324 1.00 93.56 85 GLN A CA 1
ATOM 680 C C . GLN A 1 85 ? 45.410 11.496 -74.931 1.00 93.56 85 GLN A C 1
ATOM 682 O O . GLN A 1 85 ? 45.154 11.296 -73.746 1.00 93.56 85 GLN A O 1
ATOM 687 N N . THR A 1 86 ? 44.933 10.698 -75.892 1.00 91.69 86 THR A N 1
ATOM 688 C CA . THR A 1 86 ? 44.065 9.540 -75.617 1.00 91.69 86 THR A CA 1
ATOM 689 C C . THR A 1 86 ? 44.798 8.467 -74.807 1.00 91.69 86 THR A C 1
ATOM 691 O O . THR A 1 86 ? 44.220 7.890 -73.883 1.00 91.69 86 THR A O 1
ATOM 694 N N . VAL A 1 87 ? 46.069 8.195 -75.119 1.00 94.31 87 VAL A N 1
ATOM 695 C CA . VAL A 1 87 ? 46.903 7.244 -74.366 1.00 94.31 87 VAL A CA 1
ATOM 696 C C . VAL A 1 87 ? 47.213 7.775 -72.964 1.00 94.31 87 VAL A C 1
ATOM 698 O O . VAL A 1 87 ? 47.054 7.037 -71.990 1.00 94.31 87 VAL A O 1
ATOM 701 N N . ALA A 1 88 ? 47.589 9.049 -72.833 1.00 93.25 88 ALA A N 1
ATOM 702 C CA . ALA A 1 88 ? 47.838 9.695 -71.545 1.00 93.25 88 ALA A CA 1
ATOM 703 C C . ALA A 1 88 ? 46.579 9.723 -70.660 1.00 93.25 88 ALA A C 1
ATOM 705 O O . ALA A 1 88 ? 46.650 9.389 -69.477 1.00 93.25 88 ALA A O 1
ATOM 706 N N . TYR A 1 89 ? 45.417 10.044 -71.236 1.00 92.06 89 TYR A N 1
ATOM 707 C CA . TYR A 1 89 ? 44.124 10.050 -70.550 1.00 92.06 89 TYR A CA 1
ATOM 708 C C . TYR A 1 89 ? 43.755 8.660 -70.021 1.00 92.06 89 TYR A C 1
ATOM 710 O O . TYR A 1 89 ? 43.483 8.526 -68.830 1.00 92.06 89 TYR A O 1
ATOM 718 N N . LYS A 1 90 ? 43.843 7.613 -70.857 1.00 93.25 90 LYS A N 1
ATOM 719 C CA . LYS A 1 90 ? 43.621 6.219 -70.427 1.00 93.25 90 LYS A CA 1
ATOM 720 C C . LYS A 1 90 ? 44.587 5.808 -69.316 1.00 93.25 90 LYS A C 1
ATOM 722 O O . LYS A 1 90 ? 44.152 5.370 -68.260 1.00 93.25 90 LYS A O 1
ATOM 727 N N . THR A 1 91 ? 45.881 6.071 -69.501 1.00 93.19 91 THR A N 1
ATOM 728 C CA . THR A 1 91 ? 46.930 5.747 -68.519 1.00 93.19 91 THR A CA 1
ATOM 729 C C . THR A 1 91 ? 46.701 6.445 -67.174 1.00 93.19 91 THR A C 1
ATOM 731 O O . THR A 1 91 ? 47.008 5.888 -66.120 1.00 93.19 91 THR A O 1
ATOM 734 N N . ASN A 1 92 ? 46.177 7.672 -67.181 1.00 93.88 92 ASN A N 1
ATOM 735 C CA . ASN A 1 92 ? 45.841 8.395 -65.959 1.00 93.88 92 ASN A CA 1
ATOM 736 C C . ASN A 1 92 ? 44.538 7.882 -65.332 1.00 93.88 92 ASN A C 1
ATOM 738 O O . ASN A 1 92 ? 44.501 7.725 -64.115 1.00 93.88 92 ASN A O 1
ATOM 742 N N . ILE A 1 93 ? 43.512 7.544 -66.124 1.00 92.00 93 ILE A N 1
ATOM 743 C CA . ILE A 1 93 ? 42.305 6.868 -65.622 1.00 92.00 93 ILE A CA 1
ATOM 744 C C . ILE A 1 93 ? 42.671 5.557 -64.930 1.00 92.00 93 ILE A C 1
ATOM 746 O O . ILE A 1 93 ? 42.264 5.368 -63.791 1.00 92.00 93 ILE A O 1
ATOM 750 N N . ASP A 1 94 ? 43.474 4.693 -65.553 1.00 92.50 94 ASP A N 1
ATOM 751 C CA . ASP A 1 94 ? 43.837 3.390 -64.982 1.00 92.50 94 ASP A CA 1
ATOM 752 C C . ASP A 1 94 ? 44.559 3.551 -63.629 1.00 92.50 94 ASP A C 1
ATOM 754 O O . ASP A 1 94 ? 44.265 2.844 -62.661 1.00 92.50 94 ASP A O 1
ATOM 758 N N . LYS A 1 95 ? 45.443 4.556 -63.512 1.00 92.25 95 LYS A N 1
ATOM 759 C CA . LYS A 1 95 ? 46.074 4.940 -62.234 1.00 92.25 95 LYS A CA 1
ATOM 760 C C . LYS A 1 95 ? 45.058 5.456 -61.212 1.00 92.25 95 LYS A C 1
ATOM 762 O O . LYS A 1 95 ? 45.162 5.111 -60.036 1.00 92.25 95 LYS A O 1
ATOM 767 N N . HIS A 1 96 ? 44.104 6.290 -61.628 1.00 89.81 96 HIS A N 1
ATOM 768 C CA . HIS A 1 96 ? 43.073 6.827 -60.739 1.00 89.81 96 HIS A CA 1
ATOM 769 C C . HIS A 1 96 ? 42.095 5.745 -60.268 1.00 89.81 96 HIS A C 1
ATOM 771 O O . HIS A 1 96 ? 41.771 5.735 -59.085 1.00 89.81 96 HIS A O 1
ATOM 777 N N . ILE A 1 97 ? 41.693 4.807 -61.131 1.00 92.44 97 ILE A N 1
ATOM 778 C CA . ILE A 1 97 ? 40.875 3.642 -60.767 1.00 92.44 97 ILE A CA 1
ATOM 779 C C . ILE A 1 97 ? 41.616 2.805 -59.724 1.00 92.44 97 ILE A C 1
ATOM 781 O O . ILE A 1 97 ? 41.080 2.595 -58.642 1.00 92.44 97 ILE A O 1
ATOM 785 N N . GLY A 1 98 ? 42.882 2.443 -59.963 1.00 92.25 98 GLY A N 1
ATOM 786 C CA . GLY A 1 98 ? 43.674 1.697 -58.978 1.00 92.25 98 GLY A CA 1
ATOM 787 C C . GLY A 1 98 ? 43.847 2.424 -57.634 1.00 92.25 98 GLY A C 1
ATOM 788 O O . GLY A 1 98 ? 43.924 1.782 -56.585 1.00 92.25 98 GLY A O 1
ATOM 789 N N . LEU A 1 99 ? 43.871 3.763 -57.635 1.00 93.25 99 LEU A N 1
ATOM 790 C CA . LEU A 1 99 ? 43.916 4.567 -56.410 1.00 93.25 99 LEU A CA 1
ATOM 791 C C . LEU A 1 99 ? 42.556 4.616 -55.690 1.00 93.25 99 LEU A C 1
ATOM 793 O O . LEU A 1 99 ? 42.525 4.555 -54.462 1.00 93.25 99 LEU A O 1
ATOM 797 N N . VAL A 1 100 ? 41.448 4.693 -56.435 1.00 92.75 100 VAL A N 1
ATOM 798 C CA . VAL A 1 100 ? 40.078 4.630 -55.901 1.00 92.75 100 VAL A CA 1
ATOM 799 C C . VAL A 1 100 ? 39.786 3.245 -55.333 1.00 92.75 100 VAL A C 1
ATOM 801 O O . VAL A 1 100 ? 39.343 3.164 -54.193 1.00 92.75 100 VAL A O 1
ATOM 804 N N . ASP A 1 101 ? 40.106 2.169 -56.051 1.00 93.50 101 ASP A N 1
ATOM 805 C CA . ASP A 1 101 ? 39.942 0.789 -55.579 1.00 93.50 101 ASP A CA 1
ATOM 806 C C . ASP A 1 101 ? 40.722 0.556 -54.284 1.00 93.50 101 ASP A C 1
ATOM 808 O O . ASP A 1 101 ? 40.190 0.005 -53.319 1.00 93.50 101 ASP A O 1
ATOM 812 N N . LYS A 1 102 ? 41.968 1.045 -54.220 1.00 94.88 102 LYS A N 1
ATOM 813 C CA . LYS A 1 102 ? 42.777 0.991 -53.001 1.00 94.88 102 LYS A CA 1
ATOM 814 C C . LYS A 1 102 ? 42.151 1.800 -51.862 1.00 94.88 102 LYS A C 1
ATOM 816 O O . LYS A 1 102 ? 42.057 1.285 -50.753 1.00 94.88 102 LYS A O 1
ATOM 821 N N . PHE A 1 103 ? 41.699 3.029 -52.118 1.00 94.94 103 PHE A N 1
ATOM 822 C CA . PHE A 1 103 ? 41.047 3.862 -51.103 1.00 94.94 103 PHE A CA 1
ATOM 823 C C . PHE A 1 103 ? 39.753 3.222 -50.581 1.00 94.94 103 PHE A C 1
ATOM 825 O O . PHE A 1 103 ? 39.550 3.156 -49.372 1.00 94.94 103 PHE A O 1
ATOM 832 N N . VAL A 1 104 ? 38.904 2.700 -51.470 1.00 95.06 104 VAL A N 1
ATOM 833 C CA . VAL A 1 104 ? 37.661 2.001 -51.114 1.00 95.06 104 VAL A CA 1
ATOM 834 C C . VAL A 1 104 ? 37.968 0.736 -50.315 1.00 95.06 104 VAL A C 1
ATOM 836 O O . VAL A 1 104 ? 37.341 0.515 -49.283 1.00 95.06 104 VAL A O 1
ATOM 839 N N . ALA A 1 105 ? 38.962 -0.061 -50.720 1.00 95.12 105 ALA A N 1
ATOM 840 C CA . ALA A 1 105 ? 39.382 -1.245 -49.975 1.00 95.12 105 ALA A CA 1
ATOM 841 C C . ALA A 1 105 ? 39.943 -0.896 -48.583 1.00 95.12 105 ALA A C 1
ATOM 843 O O . ALA A 1 105 ? 39.620 -1.576 -47.610 1.00 95.12 105 ALA A O 1
ATOM 844 N N . GLU A 1 106 ? 40.744 0.168 -48.461 1.00 95.31 106 GLU A N 1
ATOM 845 C CA . GLU A 1 106 ? 41.301 0.632 -47.184 1.00 95.31 106 GLU A CA 1
ATOM 846 C C . GLU A 1 106 ? 40.221 1.195 -46.246 1.00 95.31 106 GLU A C 1
ATOM 848 O O . GLU A 1 106 ? 40.203 0.830 -45.067 1.00 95.31 106 GLU A O 1
ATOM 853 N N . GLN A 1 107 ? 39.289 2.019 -46.746 1.00 94.75 107 GLN A N 1
ATOM 854 C CA . GLN A 1 107 ? 38.167 2.513 -45.937 1.00 94.75 107 GLN A CA 1
ATOM 855 C C . GLN A 1 107 ? 37.218 1.380 -45.544 1.00 94.75 107 GLN A C 1
ATOM 857 O O . GLN A 1 107 ? 36.895 1.259 -44.368 1.00 94.75 107 GLN A O 1
ATOM 862 N N . LEU A 1 108 ? 36.844 0.489 -46.468 1.00 95.50 108 LEU A N 1
ATOM 863 C CA . LEU A 1 108 ? 35.973 -0.647 -46.161 1.00 95.50 108 LEU A CA 1
ATOM 864 C C . LEU A 1 108 ? 36.623 -1.595 -45.139 1.00 95.50 108 LEU A C 1
ATOM 866 O O . LEU A 1 108 ? 35.964 -2.039 -44.202 1.00 95.50 108 LEU A O 1
ATOM 870 N N . ALA A 1 109 ? 37.924 -1.876 -45.261 1.00 95.69 109 ALA A N 1
ATOM 871 C CA . ALA A 1 109 ? 38.651 -2.679 -44.278 1.00 95.69 109 ALA A CA 1
ATOM 872 C C . ALA A 1 109 ? 38.704 -2.002 -42.897 1.00 95.69 109 ALA A C 1
ATOM 874 O O . ALA A 1 109 ? 38.619 -2.683 -41.870 1.00 95.69 109 ALA A O 1
ATOM 875 N N . LYS A 1 110 ? 38.819 -0.668 -42.860 1.00 96.62 110 LYS A N 1
ATOM 876 C CA . LYS A 1 110 ? 38.768 0.123 -41.628 1.00 96.62 110 LYS A CA 1
ATOM 877 C C . LYS A 1 110 ? 37.370 0.095 -41.000 1.00 96.62 110 LYS A C 1
ATOM 879 O O . LYS A 1 110 ? 37.259 -0.289 -39.838 1.00 96.62 110 LYS A O 1
ATOM 884 N N . GLU A 1 111 ? 36.320 0.398 -41.761 1.00 94.88 111 GLU A N 1
ATOM 885 C CA . GLU A 1 111 ? 34.923 0.364 -41.307 1.00 94.88 111 GLU A CA 1
ATOM 886 C C . GLU A 1 111 ? 34.515 -1.028 -40.811 1.00 94.88 111 GLU A C 1
ATOM 888 O O . GLU A 1 111 ? 33.929 -1.155 -39.741 1.00 94.88 111 GLU A O 1
ATOM 893 N N . VAL A 1 112 ? 34.883 -2.102 -41.522 1.00 95.56 112 VAL A N 1
ATOM 894 C CA . VAL A 1 112 ? 34.611 -3.485 -41.086 1.00 95.56 112 VAL A CA 1
ATOM 895 C C . VAL A 1 112 ? 35.323 -3.808 -39.768 1.00 95.56 112 VAL A C 1
ATOM 897 O O . VAL A 1 112 ? 34.757 -4.497 -38.913 1.00 95.56 112 VAL A O 1
ATOM 900 N N . LYS A 1 113 ? 36.547 -3.304 -39.565 1.00 96.62 113 LYS A N 1
ATOM 901 C CA . LYS A 1 113 ? 37.299 -3.487 -38.317 1.00 96.62 113 LYS A CA 1
ATOM 902 C C . LYS A 1 113 ? 36.683 -2.700 -37.157 1.00 96.62 113 LYS A C 1
ATOM 904 O O . LYS A 1 113 ? 36.571 -3.248 -36.060 1.00 96.62 113 LYS A O 1
ATOM 909 N N . GLU A 1 114 ? 36.261 -1.461 -37.397 1.00 95.31 114 GLU A N 1
ATOM 910 C CA . GLU A 1 114 ? 35.560 -0.619 -36.419 1.00 95.31 114 GLU A CA 1
ATOM 911 C C . GLU A 1 114 ? 34.201 -1.239 -36.048 1.00 95.31 114 GLU A C 1
ATOM 913 O O . GLU A 1 114 ? 33.949 -1.495 -34.873 1.00 95.31 114 GLU A O 1
ATOM 918 N N . LEU A 1 115 ? 33.404 -1.667 -37.032 1.00 96.62 115 LEU A N 1
ATOM 919 C CA . LEU A 1 115 ? 32.137 -2.377 -36.827 1.00 96.62 115 LEU A CA 1
ATOM 920 C C . LEU A 1 115 ? 32.308 -3.686 -36.032 1.00 96.62 115 LEU A C 1
ATOM 922 O O . LEU A 1 115 ? 31.449 -4.049 -35.223 1.00 96.62 115 LEU A O 1
ATOM 926 N N . HIS A 1 116 ? 33.413 -4.414 -36.228 1.00 95.31 116 HIS A N 1
ATOM 927 C CA . HIS A 1 116 ? 33.713 -5.617 -35.447 1.00 95.31 116 HIS A CA 1
ATOM 928 C C . HIS A 1 116 ? 34.102 -5.291 -33.995 1.00 95.31 116 HIS A C 1
ATOM 930 O O . HIS A 1 116 ? 33.680 -5.997 -33.070 1.00 95.31 116 HIS A O 1
ATOM 936 N N . ALA A 1 117 ? 34.873 -4.221 -33.781 1.00 96.12 117 ALA A N 1
ATOM 937 C CA . ALA A 1 117 ? 35.206 -3.726 -32.448 1.00 96.12 117 ALA A CA 1
ATOM 938 C C . ALA A 1 117 ? 33.941 -3.266 -31.705 1.00 96.12 117 ALA A C 1
ATOM 940 O O . ALA A 1 117 ? 33.691 -3.720 -30.588 1.00 96.12 117 ALA A O 1
ATOM 941 N N . ASP A 1 118 ? 33.077 -2.489 -32.356 1.00 95.50 118 ASP A N 1
ATOM 942 C CA . ASP A 1 118 ? 31.804 -2.029 -31.798 1.00 95.50 118 ASP A CA 1
ATOM 943 C C . ASP A 1 118 ? 30.857 -3.184 -31.489 1.00 95.50 118 ASP A C 1
ATOM 945 O O . ASP A 1 118 ? 30.302 -3.253 -30.391 1.00 95.50 118 ASP A O 1
ATOM 949 N N . ARG A 1 119 ? 30.736 -4.174 -32.381 1.00 94.75 119 ARG A N 1
ATOM 950 C CA . ARG A 1 119 ? 29.955 -5.389 -32.100 1.00 94.75 119 ARG A CA 1
ATOM 951 C C . ARG A 1 119 ? 30.499 -6.166 -30.896 1.00 94.75 119 ARG A C 1
ATOM 953 O O . ARG A 1 119 ? 29.722 -6.794 -30.175 1.00 94.75 119 ARG A O 1
ATOM 960 N N . THR A 1 120 ? 31.808 -6.127 -30.659 1.00 96.06 120 THR A N 1
ATOM 961 C CA . THR A 1 120 ? 32.447 -6.755 -29.492 1.00 96.06 120 THR A CA 1
ATOM 962 C C . THR A 1 120 ? 32.184 -5.951 -28.215 1.00 96.06 120 THR A C 1
ATOM 964 O O . THR A 1 120 ? 31.787 -6.528 -27.201 1.00 96.06 120 THR A O 1
ATOM 967 N N . ASN A 1 121 ? 32.287 -4.621 -28.281 1.00 96.00 121 ASN A N 1
ATOM 968 C CA . ASN A 1 121 ? 31.949 -3.707 -27.188 1.00 96.00 121 ASN A CA 1
ATOM 969 C C . ASN A 1 121 ? 30.469 -3.825 -26.783 1.00 96.00 121 ASN A C 1
ATOM 971 O O . ASN A 1 121 ? 30.157 -3.939 -25.596 1.00 96.00 121 ASN A O 1
ATOM 975 N N . LEU A 1 122 ? 29.556 -3.883 -27.759 1.00 94.62 122 LEU A N 1
ATOM 976 C CA . LEU A 1 122 ? 28.123 -4.088 -27.540 1.00 94.62 122 LEU A CA 1
ATOM 977 C C . LEU A 1 122 ? 27.834 -5.431 -26.865 1.00 94.62 122 LEU A C 1
ATOM 979 O O . LEU A 1 122 ? 27.091 -5.453 -25.887 1.00 94.62 122 LEU A O 1
ATOM 983 N N . LYS A 1 123 ? 28.461 -6.534 -27.303 1.00 95.25 123 LYS A N 1
ATOM 984 C CA . LYS A 1 123 ? 28.360 -7.834 -26.611 1.00 95.25 123 LYS A CA 1
ATOM 985 C C . LYS A 1 123 ? 28.846 -7.752 -25.161 1.00 95.25 123 LYS A C 1
ATOM 987 O O . LYS A 1 123 ? 28.179 -8.267 -24.269 1.00 95.25 123 LYS A O 1
ATOM 992 N N . GLY A 1 124 ? 29.973 -7.082 -24.913 1.00 94.44 124 GLY A N 1
ATOM 993 C CA . GLY A 1 124 ? 30.507 -6.888 -23.563 1.00 94.44 124 GLY A CA 1
ATOM 994 C C . GLY A 1 124 ? 29.581 -6.059 -22.665 1.00 94.44 124 GLY A C 1
ATOM 995 O O . GLY A 1 124 ? 29.405 -6.382 -21.492 1.00 94.44 124 GLY A O 1
ATOM 996 N N . ASN A 1 125 ? 28.948 -5.019 -23.208 1.00 94.75 125 ASN A N 1
ATOM 997 C CA . ASN A 1 125 ? 27.975 -4.202 -22.483 1.00 94.75 125 ASN A CA 1
ATOM 998 C C . ASN A 1 125 ? 26.651 -4.944 -22.249 1.00 94.75 125 ASN A C 1
ATOM 1000 O O . ASN A 1 125 ? 26.092 -4.843 -21.159 1.00 94.75 125 ASN A O 1
ATOM 1004 N N . PHE A 1 126 ? 26.195 -5.747 -23.214 1.00 94.94 126 PHE A N 1
ATOM 1005 C CA . PHE A 1 126 ? 25.022 -6.606 -23.061 1.00 94.94 126 PHE A CA 1
ATOM 1006 C C . PHE A 1 126 ? 25.239 -7.644 -21.952 1.00 94.94 126 PHE A C 1
ATOM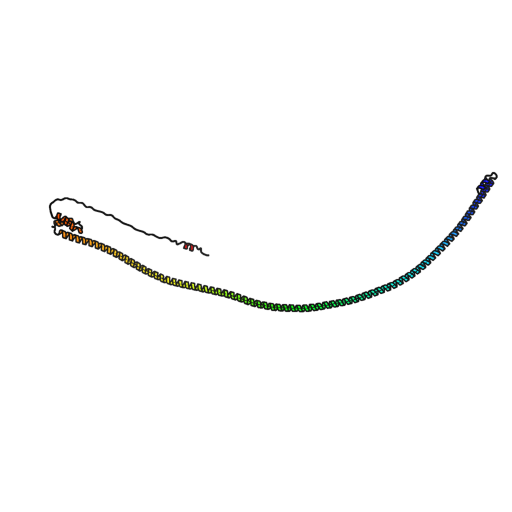 1008 O O . PHE A 1 126 ? 24.451 -7.693 -21.016 1.00 94.94 126 PHE A O 1
ATOM 1015 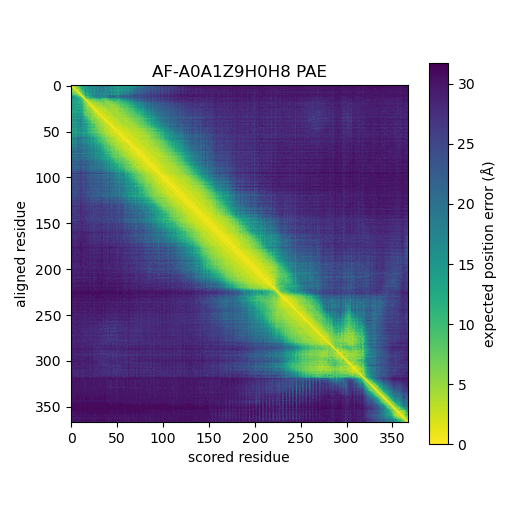N N . ALA A 1 127 ? 26.376 -8.347 -21.951 1.00 95.50 127 ALA A N 1
ATOM 1016 C CA . ALA A 1 127 ? 26.723 -9.304 -20.898 1.00 95.50 127 ALA A CA 1
ATOM 1017 C C . ALA A 1 127 ? 26.832 -8.661 -19.498 1.00 95.50 127 ALA A C 1
ATOM 1019 O O . ALA A 1 127 ? 26.502 -9.297 -18.494 1.00 95.50 127 ALA A O 1
ATOM 1020 N N . LYS A 1 128 ? 27.269 -7.394 -19.398 1.00 95.62 128 LYS A N 1
ATOM 1021 C CA . LYS A 1 128 ? 27.230 -6.627 -18.135 1.00 95.62 128 LYS A CA 1
ATOM 1022 C C . LYS A 1 128 ? 25.795 -6.324 -17.702 1.00 95.62 128 LYS A C 1
ATOM 1024 O O . LYS A 1 128 ? 25.495 -6.467 -16.520 1.00 95.62 128 LYS A O 1
ATOM 1029 N N . LEU A 1 129 ? 24.929 -5.921 -18.633 1.00 95.50 129 LEU A N 1
ATOM 1030 C CA . LEU A 1 129 ? 23.520 -5.627 -18.365 1.00 95.50 129 LEU A CA 1
ATOM 1031 C C . LEU A 1 129 ? 22.757 -6.894 -17.958 1.00 95.50 129 LEU A C 1
ATOM 1033 O O . LEU A 1 129 ? 22.062 -6.867 -16.950 1.00 95.50 129 LEU A O 1
ATOM 1037 N N . GLU A 1 130 ? 22.958 -8.016 -18.653 1.00 94.44 130 GLU A N 1
ATOM 1038 C CA . GLU A 1 130 ? 22.429 -9.329 -18.266 1.00 94.44 130 GLU A CA 1
ATOM 1039 C C . GLU A 1 130 ? 22.881 -9.715 -16.853 1.00 94.44 130 GLU A C 1
ATOM 1041 O O . GLU A 1 130 ? 22.052 -10.036 -16.007 1.00 94.44 130 GLU A O 1
ATOM 1046 N N . ASN A 1 131 ? 24.182 -9.613 -16.549 1.00 94.81 131 ASN A N 1
ATOM 1047 C CA . ASN A 1 131 ? 24.698 -9.898 -15.207 1.00 94.81 131 ASN A CA 1
ATOM 1048 C C . ASN A 1 131 ? 24.116 -8.966 -14.135 1.00 94.81 131 ASN A C 1
ATOM 1050 O O . ASN A 1 131 ? 23.864 -9.417 -13.020 1.00 94.81 131 ASN A O 1
ATOM 1054 N N . PHE A 1 132 ? 23.923 -7.681 -14.441 1.00 95.69 132 PHE A N 1
ATOM 1055 C CA . PHE A 1 132 ? 23.306 -6.727 -13.522 1.00 95.69 132 PHE A CA 1
ATOM 1056 C C . PHE A 1 132 ? 21.837 -7.078 -13.266 1.00 95.69 132 PHE A C 1
ATOM 1058 O O . PHE A 1 132 ? 21.438 -7.199 -12.111 1.00 95.69 132 PHE A O 1
ATOM 1065 N N . VAL A 1 133 ? 21.058 -7.322 -14.324 1.00 95.56 133 VAL A N 1
ATOM 1066 C CA . VAL A 1 133 ? 19.640 -7.696 -14.234 1.00 95.56 133 VAL A CA 1
ATOM 1067 C C . VAL A 1 133 ? 19.468 -9.025 -13.501 1.00 95.56 133 VAL A C 1
ATOM 1069 O O . VAL A 1 133 ? 18.656 -9.097 -12.587 1.00 95.56 133 VAL A O 1
ATOM 1072 N N . VAL A 1 134 ? 20.259 -10.056 -13.814 1.00 96.38 134 VAL A N 1
ATOM 1073 C CA . VAL A 1 134 ? 20.195 -11.356 -13.124 1.00 96.38 134 VAL A CA 1
ATOM 1074 C C . VAL A 1 134 ? 20.578 -11.226 -11.649 1.00 96.38 134 VAL A C 1
ATOM 1076 O O . VAL A 1 134 ? 19.890 -11.785 -10.800 1.00 96.38 134 VAL A O 1
ATOM 1079 N N . LYS A 1 135 ? 21.628 -10.463 -11.308 1.00 95.00 135 LYS A N 1
ATOM 1080 C CA . LYS A 1 135 ? 22.014 -10.235 -9.904 1.00 95.00 135 LYS A CA 1
ATOM 1081 C C . LYS A 1 135 ? 20.969 -9.434 -9.137 1.00 95.00 135 LYS A C 1
ATOM 1083 O O . LYS A 1 135 ? 20.676 -9.794 -8.000 1.00 95.00 135 LYS A O 1
ATOM 1088 N N . GLN A 1 136 ? 20.405 -8.388 -9.741 1.00 95.81 136 GLN A N 1
ATOM 1089 C CA . GLN A 1 136 ? 19.358 -7.597 -9.104 1.00 95.81 136 GLN A CA 1
ATOM 1090 C C . GLN A 1 136 ? 18.092 -8.439 -8.932 1.00 95.81 136 GLN A C 1
ATOM 1092 O O . GLN A 1 136 ? 17.622 -8.557 -7.813 1.00 95.81 136 GLN A O 1
ATOM 1097 N N . LEU A 1 137 ? 17.600 -9.123 -9.971 1.00 94.62 137 LEU A N 1
ATOM 1098 C CA . LEU A 1 137 ? 16.428 -10.002 -9.863 1.00 94.62 137 LEU A CA 1
ATOM 1099 C C . LEU A 1 137 ? 16.628 -11.134 -8.848 1.00 94.62 137 LEU A C 1
ATOM 1101 O O . LEU A 1 137 ? 15.704 -11.435 -8.101 1.00 94.62 137 LEU A O 1
ATOM 1105 N N . ALA A 1 138 ? 17.816 -11.742 -8.776 1.00 95.38 138 ALA A N 1
ATOM 1106 C CA . ALA A 1 138 ? 18.119 -12.745 -7.757 1.00 95.38 138 ALA A CA 1
ATOM 1107 C C . ALA A 1 138 ? 18.084 -12.145 -6.342 1.00 95.38 138 ALA A C 1
ATOM 1109 O O . ALA A 1 138 ? 17.505 -12.747 -5.438 1.00 95.38 138 ALA A O 1
ATOM 1110 N N . LYS A 1 139 ? 18.653 -10.946 -6.156 1.00 96.06 139 LYS A N 1
ATOM 1111 C CA . LYS A 1 139 ? 18.619 -10.222 -4.882 1.00 96.06 139 LYS A CA 1
ATOM 1112 C C . LYS A 1 139 ? 17.183 -9.863 -4.481 1.00 96.06 139 LYS A C 1
ATOM 1114 O O . LYS A 1 139 ? 16.747 -10.281 -3.412 1.00 96.06 139 LYS A O 1
ATOM 1119 N N . GLU A 1 140 ? 16.443 -9.182 -5.353 1.00 95.00 140 GLU A N 1
ATOM 1120 C CA . GLU A 1 140 ? 15.036 -8.798 -5.163 1.00 95.00 140 GLU A CA 1
ATOM 1121 C C . GLU A 1 140 ? 14.161 -10.022 -4.854 1.00 95.00 140 GLU A C 1
ATOM 1123 O O . GLU A 1 140 ? 13.326 -9.973 -3.958 1.00 95.00 140 GLU A O 1
ATOM 1128 N N . LEU A 1 141 ? 14.385 -11.161 -5.525 1.00 95.62 141 LEU A N 1
ATOM 1129 C CA . LEU A 1 141 ? 13.668 -12.407 -5.242 1.00 95.62 141 LEU A CA 1
ATOM 1130 C C . LEU A 1 141 ? 13.976 -12.944 -3.834 1.00 95.62 141 LEU A C 1
ATOM 1132 O O . LEU A 1 141 ? 13.057 -13.355 -3.126 1.00 95.62 141 LEU A O 1
ATOM 1136 N N . THR A 1 142 ? 15.243 -12.916 -3.400 1.00 96.19 142 THR A N 1
ATOM 1137 C CA . THR A 1 142 ? 15.606 -13.329 -2.031 1.00 96.19 142 THR A CA 1
ATOM 1138 C C . THR A 1 142 ? 15.081 -12.372 -0.959 1.00 96.19 142 THR A C 1
ATOM 1140 O O . THR A 1 142 ? 14.643 -12.829 0.096 1.00 96.19 142 THR A O 1
ATOM 1143 N N . GLU A 1 143 ? 15.070 -11.064 -1.224 1.00 95.19 143 GLU A N 1
ATOM 1144 C CA . GLU A 1 143 ? 14.496 -10.054 -0.327 1.00 95.19 143 GLU A CA 1
ATOM 1145 C C . GLU A 1 143 ? 12.970 -10.229 -0.241 1.00 95.19 143 GLU A C 1
ATOM 1147 O O . GLU A 1 143 ? 12.437 -10.372 0.858 1.00 95.19 143 GLU A O 1
ATOM 1152 N N . PHE A 1 144 ? 12.285 -10.415 -1.373 1.00 96.88 144 PHE A N 1
ATOM 1153 C CA . PHE A 1 144 ? 10.848 -10.701 -1.435 1.00 96.88 144 PHE A CA 1
ATOM 1154 C C . PHE A 1 144 ? 10.445 -11.992 -0.701 1.00 96.88 144 PHE A C 1
ATOM 1156 O O . PHE A 1 144 ? 9.409 -12.032 -0.031 1.00 96.88 144 PHE A O 1
ATOM 1163 N N . GLU A 1 145 ? 11.243 -13.063 -0.779 1.00 95.94 145 GLU A N 1
ATOM 1164 C CA . GLU A 1 145 ? 10.990 -14.276 0.008 1.00 95.94 145 GLU A CA 1
ATOM 1165 C C . GLU A 1 145 ? 11.133 -14.051 1.518 1.00 95.94 145 GLU A C 1
ATOM 1167 O O . GLU A 1 145 ? 10.374 -14.638 2.298 1.00 95.94 145 GLU A O 1
ATOM 1172 N N . ASN A 1 146 ? 12.095 -13.229 1.938 1.00 95.50 146 ASN A N 1
ATOM 1173 C CA . ASN A 1 146 ? 12.309 -12.901 3.345 1.00 95.50 146 ASN A CA 1
ATOM 1174 C C . ASN A 1 146 ? 11.194 -11.991 3.876 1.00 95.50 146 ASN A C 1
ATOM 1176 O O . ASN A 1 146 ? 10.615 -12.297 4.919 1.00 95.50 146 ASN A O 1
ATOM 1180 N N . ASP A 1 147 ? 10.802 -10.967 3.119 1.00 96.56 147 ASP A N 1
ATOM 1181 C CA . ASP A 1 147 ? 9.671 -10.094 3.444 1.00 96.56 147 ASP A CA 1
ATOM 1182 C C . ASP A 1 147 ? 8.361 -10.886 3.533 1.00 96.56 147 ASP A C 1
ATOM 1184 O O . ASP A 1 147 ? 7.591 -10.736 4.484 1.00 96.56 147 ASP A O 1
ATOM 1188 N N . LYS A 1 148 ? 8.128 -11.819 2.601 1.00 96.19 148 LYS A N 1
ATOM 1189 C CA . LYS A 1 148 ? 6.974 -12.726 2.643 1.00 96.19 148 LYS A CA 1
ATOM 1190 C C . LYS A 1 148 ? 6.954 -13.578 3.917 1.00 96.19 148 LYS A C 1
ATOM 1192 O O . LYS A 1 148 ? 5.883 -13.746 4.504 1.00 96.19 148 LYS A O 1
ATOM 1197 N N . LYS A 1 149 ? 8.102 -14.108 4.361 1.00 95.62 149 LYS A N 1
ATOM 1198 C CA . LYS A 1 149 ? 8.215 -14.846 5.637 1.00 95.62 149 LYS A CA 1
ATOM 1199 C C . LYS A 1 149 ? 7.921 -13.923 6.822 1.00 95.62 149 LYS A C 1
ATOM 1201 O O . LYS A 1 149 ? 7.052 -14.251 7.628 1.00 95.62 149 LYS A O 1
ATOM 1206 N N . ALA A 1 150 ? 8.534 -12.740 6.867 1.00 96.19 150 ALA A N 1
ATOM 1207 C CA . ALA A 1 150 ? 8.332 -11.755 7.929 1.00 96.19 150 ALA A CA 1
ATOM 1208 C C . ALA A 1 150 ? 6.862 -11.304 8.053 1.00 96.19 150 ALA A C 1
ATOM 1210 O O . ALA A 1 150 ? 6.327 -11.240 9.159 1.00 96.19 150 ALA A O 1
ATOM 1211 N N . VAL A 1 151 ? 6.165 -11.069 6.936 1.00 96.38 151 VAL A N 1
ATOM 1212 C CA . VAL A 1 151 ? 4.726 -10.738 6.922 1.00 96.38 151 VAL A CA 1
ATOM 1213 C C . VAL A 1 151 ? 3.875 -11.894 7.461 1.00 96.38 151 VAL A C 1
ATOM 1215 O O . VAL A 1 151 ? 2.916 -11.660 8.201 1.00 96.38 151 VAL A O 1
ATOM 1218 N N . ILE A 1 152 ? 4.211 -13.147 7.136 1.00 96.19 152 ILE A N 1
ATOM 1219 C CA . ILE A 1 152 ? 3.515 -14.325 7.676 1.00 96.19 152 ILE A CA 1
ATOM 1220 C C . ILE A 1 152 ? 3.754 -14.445 9.188 1.00 96.19 152 ILE A C 1
ATOM 1222 O O . ILE A 1 152 ? 2.793 -14.625 9.936 1.00 96.19 152 ILE A O 1
ATOM 1226 N N . GLU A 1 153 ? 4.993 -14.287 9.654 1.00 95.06 153 GLU A N 1
ATOM 1227 C CA . GLU A 1 153 ? 5.345 -14.320 11.079 1.00 95.06 153 GLU A CA 1
ATOM 1228 C C . GLU A 1 153 ? 4.647 -13.209 11.871 1.00 95.06 153 GLU A C 1
ATOM 1230 O O . GLU A 1 153 ? 4.016 -13.482 12.894 1.00 95.06 153 GLU A O 1
ATOM 1235 N N . GLN A 1 154 ? 4.668 -11.970 11.368 1.00 95.38 154 GLN A N 1
ATOM 1236 C CA . GLN A 1 154 ? 3.945 -10.847 11.967 1.00 95.38 154 GLN A CA 1
ATOM 1237 C C . GLN A 1 154 ? 2.434 -11.096 12.000 1.00 95.38 154 GLN A C 1
ATOM 1239 O O . GLN A 1 154 ? 1.798 -10.828 13.017 1.00 95.38 154 GLN A O 1
ATOM 1244 N N . LYS A 1 155 ? 1.849 -11.671 10.940 1.00 95.56 155 LYS A N 1
ATOM 1245 C CA . LYS A 1 155 ? 0.425 -12.039 10.912 1.00 95.56 155 LYS A CA 1
ATOM 1246 C C . LYS A 1 155 ? 0.095 -13.125 11.940 1.00 95.56 155 LYS A C 1
ATOM 1248 O O . LYS A 1 155 ? -0.916 -13.009 12.630 1.00 95.56 155 LYS A O 1
ATOM 1253 N N . VAL A 1 156 ? 0.927 -14.159 12.073 1.00 96.75 156 VAL A N 1
ATOM 1254 C CA . VAL A 1 156 ? 0.754 -15.217 13.086 1.00 96.75 156 VAL A CA 1
ATOM 1255 C C . VAL A 1 156 ? 0.864 -14.632 14.495 1.00 96.75 156 VAL A C 1
ATOM 1257 O O . VAL A 1 156 ? -0.002 -14.900 15.330 1.00 96.75 156 VAL A O 1
ATOM 1260 N N . LYS A 1 157 ? 1.865 -13.778 14.741 1.00 95.56 157 LYS A N 1
ATOM 1261 C CA . LYS A 1 157 ? 2.061 -13.079 16.015 1.00 95.56 157 LYS A CA 1
ATOM 1262 C C . LYS A 1 157 ? 0.870 -12.182 16.362 1.00 95.56 157 LYS A C 1
ATOM 1264 O O . LYS A 1 157 ? 0.317 -12.323 17.448 1.00 95.56 157 LYS A O 1
ATOM 1269 N N . LEU A 1 158 ? 0.405 -11.353 15.427 1.00 96.12 158 LEU A N 1
ATOM 1270 C CA . LEU A 1 158 ? -0.760 -10.478 15.604 1.00 96.12 158 LEU A CA 1
ATOM 1271 C C . LEU A 1 158 ? -2.036 -11.285 15.882 1.00 96.12 158 LEU A C 1
ATOM 1273 O O . LEU A 1 158 ? -2.812 -10.924 16.763 1.00 96.12 158 LEU A O 1
ATOM 1277 N N . VAL A 1 159 ? -2.248 -12.416 15.199 1.00 95.94 159 VAL A N 1
ATOM 1278 C CA . VAL A 1 159 ? -3.386 -13.310 15.479 1.00 95.94 159 VAL A CA 1
ATOM 1279 C C . VAL A 1 159 ? -3.270 -13.962 16.863 1.00 95.94 159 VAL A C 1
ATOM 1281 O O . VAL A 1 159 ? -4.286 -14.105 17.544 1.00 95.94 159 VAL A O 1
ATOM 1284 N N . ALA A 1 160 ? -2.071 -14.345 17.307 1.00 95.44 160 ALA A N 1
ATOM 1285 C CA . ALA A 1 160 ? -1.853 -14.916 18.637 1.00 95.44 160 ALA A CA 1
ATOM 1286 C C . ALA A 1 160 ? -2.060 -13.876 19.756 1.00 95.44 160 ALA A C 1
ATOM 1288 O O . ALA A 1 160 ? -2.811 -14.126 20.702 1.00 95.44 160 ALA A O 1
ATOM 1289 N N . GLU A 1 161 ? -1.463 -12.691 19.619 1.00 95.38 161 GLU A N 1
ATOM 1290 C CA . GLU A 1 161 ? -1.618 -11.565 20.546 1.00 95.38 161 GLU A CA 1
ATOM 1291 C C . GLU A 1 161 ? -3.068 -11.067 20.576 1.00 95.38 161 GLU A C 1
ATOM 1293 O O . GLU A 1 161 ? -3.641 -10.913 21.652 1.00 95.38 161 GLU A O 1
ATOM 1298 N N . GLY A 1 162 ? -3.710 -10.928 19.413 1.00 95.62 162 GLY A N 1
ATOM 1299 C CA . GLY A 1 162 ? -5.121 -10.566 19.290 1.00 95.62 162 GLY A CA 1
ATOM 1300 C C . GLY A 1 162 ? -6.054 -11.587 19.945 1.00 95.62 162 GLY A C 1
ATOM 1301 O O . GLY A 1 162 ? -6.948 -11.202 20.697 1.00 95.62 162 GLY A O 1
ATOM 1302 N N . LYS A 1 163 ? -5.823 -12.895 19.753 1.00 96.00 163 LYS A N 1
ATOM 1303 C CA . LYS A 1 163 ? -6.570 -13.950 20.467 1.00 96.00 163 LYS A CA 1
ATOM 1304 C C . LYS A 1 163 ? -6.404 -13.839 21.984 1.00 96.00 163 LYS A C 1
ATOM 1306 O O . LYS A 1 163 ? -7.400 -13.968 22.696 1.00 96.00 163 LYS A O 1
ATOM 1311 N N . LYS A 1 164 ? -5.188 -13.568 22.472 1.00 96.56 164 LYS A N 1
ATOM 1312 C CA . LYS A 1 164 ? -4.919 -13.365 23.903 1.00 96.56 164 LYS A CA 1
ATOM 1313 C C . LYS A 1 164 ? -5.640 -12.126 24.442 1.00 96.56 164 LYS A C 1
ATOM 1315 O O . LYS A 1 164 ? -6.369 -12.240 25.420 1.00 96.56 164 LYS A O 1
ATOM 1320 N N . MET A 1 165 ? -5.537 -10.980 23.765 1.00 96.12 165 MET A N 1
ATOM 1321 C CA . MET A 1 165 ? -6.249 -9.757 24.160 1.00 96.12 165 MET A CA 1
ATOM 1322 C C . MET A 1 165 ? -7.772 -9.940 24.157 1.00 96.12 165 MET A C 1
ATOM 1324 O O . MET A 1 165 ? -8.441 -9.451 25.063 1.00 96.12 165 MET A O 1
ATOM 1328 N N . ILE A 1 166 ? -8.334 -10.675 23.190 1.00 96.06 166 ILE A N 1
ATOM 1329 C CA . ILE A 1 166 ? -9.770 -10.997 23.159 1.00 96.06 166 ILE A CA 1
ATOM 1330 C C . ILE A 1 166 ? -10.158 -11.909 24.334 1.00 96.06 166 ILE A C 1
ATOM 1332 O O . ILE A 1 166 ? -11.226 -11.717 24.914 1.00 96.06 166 ILE A O 1
ATOM 1336 N N . ALA A 1 167 ? -9.322 -12.882 24.709 1.00 96.50 167 ALA A N 1
ATOM 1337 C CA . ALA A 1 167 ? -9.565 -13.734 25.874 1.00 96.50 167 ALA A CA 1
ATOM 1338 C C . ALA A 1 167 ? -9.528 -12.926 27.186 1.00 96.50 167 ALA A C 1
ATOM 1340 O O . ALA A 1 167 ? -10.490 -12.975 27.955 1.00 96.50 167 ALA A O 1
ATOM 1341 N N . ASP A 1 168 ? -8.492 -12.105 27.386 1.00 96.56 168 ASP A N 1
ATOM 1342 C CA . ASP A 1 168 ? -8.351 -11.221 28.550 1.00 96.56 168 ASP A CA 1
ATOM 1343 C C . ASP A 1 168 ? -9.516 -10.214 28.631 1.00 96.56 168 ASP A C 1
ATOM 1345 O O . ASP A 1 168 ? -10.083 -9.981 29.702 1.00 96.56 168 ASP A O 1
ATOM 1349 N N . ALA A 1 169 ? -9.927 -9.638 27.495 1.00 96.25 169 ALA A N 1
ATOM 1350 C CA . ALA A 1 169 ? -11.070 -8.731 27.412 1.00 96.25 169 ALA A CA 1
ATOM 1351 C C . ALA A 1 169 ? -12.393 -9.437 27.744 1.00 96.25 169 ALA A C 1
ATOM 1353 O O . ALA A 1 169 ? -13.195 -8.883 28.497 1.00 96.25 169 ALA A O 1
ATOM 1354 N N . LYS A 1 170 ? -12.611 -10.668 27.258 1.00 96.00 170 LYS A N 1
ATOM 1355 C CA . LYS A 1 170 ? -13.776 -11.491 27.625 1.00 96.00 170 LYS A CA 1
ATOM 1356 C C . LYS A 1 170 ? -13.797 -11.801 29.120 1.00 96.00 170 LYS A C 1
ATOM 1358 O O . LYS A 1 170 ? -14.840 -11.630 29.743 1.00 96.00 170 LYS A O 1
ATOM 1363 N N . GLN A 1 171 ? -12.669 -12.189 29.715 1.00 96.44 171 GLN A N 1
ATOM 1364 C CA . GLN A 1 171 ? -12.582 -12.462 31.153 1.00 96.44 171 GLN A CA 1
ATOM 1365 C C . GLN A 1 171 ? -12.890 -11.207 31.986 1.00 96.44 171 GLN A C 1
ATOM 1367 O O . GLN A 1 171 ? -13.703 -11.261 32.911 1.00 96.44 171 GLN A O 1
ATOM 1372 N N . ARG A 1 172 ? -12.302 -10.057 31.626 1.00 95.88 172 ARG A N 1
ATOM 1373 C CA . ARG A 1 172 ? -12.584 -8.760 32.270 1.00 95.88 172 ARG A CA 1
ATOM 1374 C C . ARG A 1 172 ? -14.044 -8.341 32.104 1.00 95.88 172 ARG A C 1
ATOM 1376 O O . ARG A 1 172 ? -14.639 -7.851 33.061 1.00 95.88 172 ARG A O 1
ATOM 1383 N N . PHE A 1 173 ? -14.626 -8.548 30.922 1.00 96.94 173 PHE A N 1
ATOM 1384 C CA . PHE A 1 173 ? -16.035 -8.267 30.656 1.00 96.94 173 PHE A CA 1
ATOM 1385 C C . PHE A 1 173 ? -16.950 -9.138 31.519 1.00 96.94 173 PHE A C 1
ATOM 1387 O O . PHE A 1 173 ? -17.798 -8.591 32.212 1.00 96.94 173 PHE A O 1
ATOM 1394 N N . VAL A 1 174 ? -16.743 -10.460 31.549 1.00 96.44 174 VAL A N 1
ATOM 1395 C CA . VAL A 1 174 ? -17.544 -11.390 32.365 1.00 96.44 174 VAL A CA 1
ATOM 1396 C C . VAL A 1 174 ? -17.428 -11.053 33.851 1.00 96.44 174 VAL A C 1
ATOM 1398 O O . VAL A 1 174 ? -18.450 -10.936 34.515 1.00 96.44 174 VAL A O 1
ATOM 1401 N N . SER A 1 175 ? -16.218 -10.814 34.367 1.00 96.19 175 SER A N 1
ATOM 1402 C CA . SER A 1 175 ? -16.010 -10.425 35.770 1.00 96.19 175 SER A CA 1
ATOM 1403 C C . SER A 1 175 ? -16.718 -9.108 36.121 1.00 96.19 175 SER A C 1
ATOM 1405 O O . SER A 1 175 ? -17.410 -9.025 37.136 1.00 96.19 175 SER A O 1
ATOM 1407 N N . LYS A 1 176 ? -16.609 -8.085 35.261 1.00 95.75 176 LYS A N 1
ATOM 1408 C CA . LYS A 1 176 ? -17.248 -6.782 35.490 1.00 95.75 176 LYS A CA 1
ATOM 1409 C C . LYS A 1 176 ? -18.770 -6.844 35.330 1.00 95.75 176 LYS A C 1
ATOM 1411 O O . LYS A 1 176 ? -19.474 -6.212 36.110 1.00 95.75 176 LYS A O 1
ATOM 1416 N N . ALA A 1 177 ? -19.276 -7.607 34.363 1.00 94.31 177 ALA A N 1
ATOM 1417 C CA . ALA A 1 177 ? -20.705 -7.831 34.164 1.00 94.31 177 ALA A CA 1
ATOM 1418 C C . ALA A 1 177 ? -21.311 -8.603 35.344 1.00 94.31 177 ALA A C 1
ATOM 1420 O O . ALA A 1 177 ? -22.312 -8.156 35.896 1.00 94.31 177 ALA A O 1
ATOM 1421 N N . ALA A 1 178 ? -20.664 -9.684 35.795 1.00 95.12 178 ALA A N 1
ATOM 1422 C CA . ALA A 1 178 ? -21.075 -10.441 36.975 1.00 95.12 178 ALA A CA 1
ATOM 1423 C C . ALA A 1 178 ? -21.155 -9.539 38.215 1.00 95.12 178 ALA A C 1
ATOM 1425 O O . ALA A 1 178 ? -22.211 -9.465 38.829 1.00 95.12 178 ALA A O 1
ATOM 1426 N N . GLY A 1 179 ? -20.110 -8.754 38.510 1.00 95.81 179 GLY A N 1
ATOM 1427 C CA . GLY A 1 179 ? -20.116 -7.830 39.652 1.00 95.81 179 GLY A CA 1
ATOM 1428 C C . GLY A 1 179 ? -21.116 -6.663 39.544 1.00 95.81 179 GLY A C 1
ATOM 1429 O O . GLY A 1 179 ? -21.467 -6.065 40.560 1.00 95.81 179 GLY A O 1
ATOM 1430 N N . VAL A 1 180 ? -21.594 -6.311 38.343 1.00 96.00 180 VAL A N 1
ATOM 1431 C CA . VAL A 1 180 ? -22.692 -5.339 38.152 1.00 96.00 180 VAL A CA 1
ATOM 1432 C C . VAL A 1 180 ? -24.060 -5.997 38.345 1.00 96.00 180 VAL A C 1
ATOM 1434 O O . VAL A 1 180 ? -24.932 -5.401 38.982 1.00 96.00 180 VAL A O 1
ATOM 1437 N N . VAL A 1 181 ? -24.246 -7.216 37.829 1.00 96.06 181 VAL A N 1
ATOM 1438 C CA . VAL A 1 181 ? -25.472 -8.003 38.023 1.00 96.06 181 VAL A CA 1
ATOM 1439 C C . VAL A 1 181 ? -25.643 -8.344 39.500 1.00 96.06 181 VAL A C 1
ATOM 1441 O O . VAL A 1 181 ? -26.697 -8.059 40.053 1.00 96.06 181 VAL A O 1
ATOM 1444 N N . GLU A 1 182 ? -24.596 -8.839 40.161 1.00 95.38 182 GLU A N 1
ATOM 1445 C CA . GLU A 1 182 ? -24.563 -9.139 41.595 1.00 95.38 182 GLU A CA 1
ATOM 1446 C C . GLU A 1 182 ? -24.979 -7.925 42.432 1.00 95.38 182 GLU A C 1
ATOM 1448 O O . GLU A 1 182 ? -25.933 -8.014 43.197 1.00 95.38 182 GLU A O 1
ATOM 1453 N N . LYS A 1 183 ? -24.362 -6.753 42.219 1.00 96.25 183 LYS A N 1
ATOM 1454 C CA . LYS A 1 183 ? -24.721 -5.519 42.944 1.00 96.25 183 LYS A CA 1
ATOM 1455 C C . LYS A 1 183 ? -26.146 -5.045 42.671 1.00 96.25 183 LYS A C 1
ATOM 1457 O O . LYS A 1 183 ? -26.798 -4.529 43.576 1.00 96.25 183 LYS A O 1
ATOM 1462 N N . THR A 1 184 ? -26.630 -5.180 41.436 1.00 95.94 184 THR A N 1
ATOM 1463 C CA . THR A 1 184 ? -28.006 -4.800 41.076 1.00 95.94 184 THR A CA 1
ATOM 1464 C C . THR A 1 184 ? -29.019 -5.741 41.727 1.00 95.94 184 THR A C 1
ATOM 1466 O O . THR A 1 184 ? -29.979 -5.267 42.334 1.00 95.94 184 THR A O 1
ATOM 1469 N N . VAL A 1 185 ? -28.780 -7.055 41.661 1.00 96.19 185 VAL A N 1
ATOM 1470 C CA . VAL A 1 185 ? -29.619 -8.081 42.292 1.00 96.19 185 VAL A CA 1
ATOM 1471 C C . VAL A 1 185 ? -29.585 -7.933 43.808 1.00 96.19 185 VAL A C 1
ATOM 1473 O O . VAL A 1 185 ? -30.645 -7.871 44.410 1.00 96.19 185 VAL A O 1
ATOM 1476 N N . GLU A 1 186 ? -28.416 -7.782 44.433 1.00 96.38 186 GLU A N 1
ATOM 1477 C CA . GLU A 1 186 ? -28.301 -7.577 45.880 1.00 96.38 186 GLU A CA 1
ATOM 1478 C C . GLU A 1 186 ? -29.041 -6.309 46.328 1.00 96.38 186 GLU A C 1
ATOM 1480 O O . GLU A 1 186 ? -29.808 -6.350 47.290 1.00 96.38 186 GLU A O 1
ATOM 1485 N N . LYS A 1 187 ? -28.858 -5.182 45.624 1.00 96.75 187 LYS A N 1
ATOM 1486 C CA . LYS A 1 187 ? -29.542 -3.923 45.949 1.00 96.75 187 LYS A CA 1
ATOM 1487 C C . LYS A 1 187 ? -31.060 -4.049 45.807 1.00 96.75 187 LYS A C 1
ATOM 1489 O O . LYS A 1 187 ? -31.778 -3.582 46.688 1.00 96.75 187 LYS A O 1
ATOM 1494 N N . SER A 1 188 ? -31.537 -4.669 44.726 1.00 96.31 188 SER A N 1
ATOM 1495 C CA . SER A 1 188 ? -32.963 -4.930 44.512 1.00 96.31 188 SER A CA 1
ATOM 1496 C C . SER A 1 188 ? -33.505 -5.853 45.603 1.00 96.31 188 SER A C 1
ATOM 1498 O O . SER A 1 188 ? -34.406 -5.449 46.328 1.00 96.31 188 SER A O 1
ATOM 1500 N N . LEU A 1 189 ? -32.883 -7.014 45.825 1.00 96.12 189 LEU A N 1
ATOM 1501 C CA . LEU A 1 189 ? -33.320 -7.991 46.820 1.00 96.12 189 LEU A CA 1
ATOM 1502 C C . LEU A 1 189 ? -33.341 -7.399 48.236 1.00 96.12 189 LEU A C 1
ATOM 1504 O O . LEU A 1 189 ? -34.308 -7.612 48.954 1.00 96.12 189 LEU A O 1
ATOM 1508 N N . ARG A 1 190 ? -32.323 -6.616 48.632 1.00 96.25 190 ARG A N 1
ATOM 1509 C CA . ARG A 1 190 ? -32.301 -5.894 49.921 1.00 96.25 190 ARG A CA 1
ATOM 1510 C C . ARG A 1 190 ? -33.425 -4.860 50.027 1.00 96.25 190 ARG A C 1
ATOM 1512 O O . ARG A 1 190 ? -33.972 -4.697 51.117 1.00 96.25 190 ARG A O 1
ATOM 1519 N N . SER A 1 191 ? -33.749 -4.159 48.938 1.00 96.94 191 SER A N 1
ATOM 1520 C CA . SER A 1 191 ? -34.849 -3.186 48.895 1.00 96.94 191 SER A CA 1
ATOM 1521 C C . SER A 1 191 ? -36.197 -3.883 49.072 1.00 96.94 191 SER A C 1
ATOM 1523 O O . SER A 1 191 ? -36.932 -3.539 49.992 1.00 96.94 191 SER A O 1
ATOM 1525 N N . GLU A 1 192 ? -36.465 -4.923 48.278 1.00 96.12 192 GLU A N 1
ATOM 1526 C CA . GLU A 1 192 ? -37.680 -5.745 48.356 1.00 96.12 192 GLU A CA 1
ATOM 1527 C C . GLU A 1 192 ? -37.839 -6.393 49.743 1.00 96.12 192 GLU A C 1
ATOM 1529 O O . GLU A 1 192 ? -38.907 -6.325 50.341 1.00 96.12 192 GLU A O 1
ATOM 1534 N N . LEU A 1 193 ? -36.766 -6.951 50.326 1.00 95.56 193 LEU A N 1
ATOM 1535 C CA . LEU A 1 193 ? -36.794 -7.511 51.688 1.00 95.56 193 LEU A CA 1
ATOM 1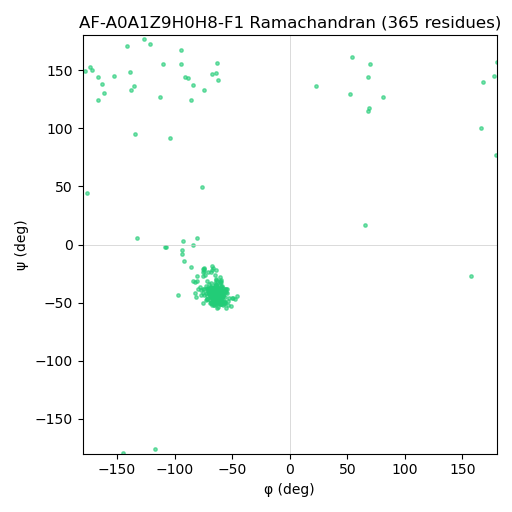536 C C . LEU A 1 193 ? -37.062 -6.454 52.764 1.00 95.56 193 LEU A C 1
ATOM 1538 O O . LEU A 1 193 ? -37.700 -6.759 53.771 1.00 95.56 193 LEU A O 1
ATOM 1542 N N . SER A 1 194 ? -36.566 -5.229 52.579 1.00 96.38 194 SER A N 1
ATOM 1543 C CA . SER A 1 194 ? -36.799 -4.128 53.520 1.00 96.38 194 SER A CA 1
ATOM 1544 C C . SER A 1 194 ? -38.237 -3.622 53.429 1.00 96.38 194 SER A C 1
ATOM 1546 O O . SER A 1 194 ? -38.865 -3.414 54.464 1.00 96.38 194 SER A O 1
ATOM 1548 N N . GLN A 1 195 ? -38.771 -3.498 52.212 1.00 96.38 195 GLN A N 1
ATOM 1549 C CA . GLN A 1 195 ? -40.162 -3.134 51.963 1.00 96.38 195 GLN A CA 1
ATOM 1550 C C . GLN A 1 195 ? -41.115 -4.206 52.503 1.00 96.38 195 GLN A C 1
ATOM 1552 O O . GLN A 1 195 ? -41.947 -3.895 53.346 1.00 96.38 195 GLN A O 1
ATOM 1557 N N . LEU A 1 196 ? -40.907 -5.482 52.156 1.00 96.75 196 LEU A N 1
ATOM 1558 C CA . LEU A 1 196 ? -41.686 -6.606 52.683 1.00 96.75 196 LEU A CA 1
ATOM 1559 C C . LEU A 1 196 ? -41.653 -6.669 54.219 1.00 96.75 196 LEU A C 1
ATOM 1561 O O . LEU A 1 196 ? -42.656 -6.989 54.855 1.00 96.75 196 LEU A O 1
ATOM 1565 N N . LYS A 1 197 ? -40.508 -6.361 54.841 1.00 96.62 197 LYS A N 1
ATOM 1566 C CA . LYS A 1 197 ? -40.388 -6.302 56.304 1.00 96.62 197 LYS A CA 1
ATOM 1567 C C . LYS A 1 197 ? -41.222 -5.166 56.903 1.00 96.62 197 LYS A C 1
ATOM 1569 O O . LYS A 1 197 ? -41.835 -5.382 57.950 1.00 96.62 197 LYS A O 1
ATOM 1574 N N . GLU A 1 198 ? -41.247 -3.993 56.271 1.00 95.75 198 GLU A N 1
ATOM 1575 C CA . GLU A 1 198 ? -42.079 -2.872 56.720 1.00 95.75 198 GLU A CA 1
ATOM 1576 C C . GLU A 1 198 ? -43.567 -3.154 56.472 1.00 95.75 198 GLU A C 1
ATOM 1578 O O . GLU A 1 198 ? -44.363 -2.972 57.385 1.00 95.75 198 GLU A O 1
ATOM 1583 N N . ASP A 1 199 ? -43.940 -3.734 55.329 1.00 96.69 199 ASP A N 1
ATOM 1584 C CA . ASP A 1 199 ? -45.314 -4.165 55.037 1.00 96.69 199 ASP A CA 1
ATOM 1585 C C . ASP A 1 199 ? -45.813 -5.192 56.070 1.00 96.69 199 ASP A C 1
ATOM 1587 O O . ASP A 1 199 ? -46.919 -5.071 56.599 1.00 96.69 199 ASP A O 1
ATOM 1591 N N . ILE A 1 200 ? -44.978 -6.173 56.443 1.00 95.19 200 ILE A N 1
ATOM 1592 C CA . ILE A 1 200 ? -45.277 -7.134 57.521 1.00 95.19 200 ILE A CA 1
ATOM 1593 C C . ILE A 1 200 ? -45.424 -6.428 58.876 1.00 95.19 200 ILE A C 1
ATOM 1595 O O . ILE A 1 200 ? -46.268 -6.828 59.684 1.00 95.19 200 ILE A O 1
ATOM 1599 N N . LYS A 1 201 ? -44.614 -5.402 59.158 1.00 95.88 201 LYS A N 1
ATOM 1600 C CA . LYS A 1 201 ? -44.693 -4.626 60.401 1.00 95.88 201 LYS A CA 1
ATOM 1601 C C . LYS A 1 201 ? -45.983 -3.804 60.449 1.00 95.88 201 LYS A C 1
ATOM 1603 O O . LYS A 1 201 ? -46.743 -3.967 61.398 1.00 95.88 201 LYS A O 1
ATOM 1608 N N . VAL A 1 202 ? -46.293 -3.042 59.402 1.00 96.69 202 VAL A N 1
ATOM 1609 C CA . VAL A 1 202 ? -47.535 -2.267 59.258 1.00 96.69 202 VAL A CA 1
ATOM 1610 C C . VAL A 1 202 ? -48.764 -3.182 59.301 1.00 96.69 202 VAL A C 1
ATOM 1612 O O . VAL A 1 202 ? -49.757 -2.859 59.952 1.00 96.69 202 VAL A O 1
ATOM 1615 N N . ALA A 1 203 ? -48.716 -4.366 58.684 1.00 96.75 203 ALA A N 1
ATOM 1616 C CA . ALA A 1 203 ? -49.791 -5.354 58.776 1.00 96.75 203 ALA A CA 1
ATOM 1617 C C . ALA A 1 203 ? -49.969 -5.899 60.206 1.00 96.75 203 ALA A C 1
ATOM 1619 O O . ALA A 1 203 ? -51.102 -6.074 60.657 1.00 96.75 203 ALA A O 1
ATOM 1620 N N . LYS A 1 204 ? -48.874 -6.136 60.945 1.00 95.31 204 LYS A N 1
ATOM 1621 C CA . LYS A 1 204 ? -48.922 -6.537 62.362 1.00 95.31 204 LYS A CA 1
ATOM 1622 C C . LYS A 1 204 ? -49.449 -5.425 63.262 1.00 95.31 204 LYS A C 1
ATOM 1624 O O . LYS A 1 204 ? -50.288 -5.712 64.108 1.00 95.31 204 LYS A O 1
ATOM 1629 N N . GLU A 1 205 ? -49.004 -4.188 63.068 1.00 93.69 205 GLU A N 1
ATOM 1630 C CA . GLU A 1 205 ? -49.459 -3.013 63.821 1.00 93.69 205 GLU A CA 1
ATOM 1631 C C . GLU A 1 205 ? -50.946 -2.738 63.568 1.00 93.69 205 GLU A C 1
ATOM 1633 O O . GLU A 1 205 ? -51.699 -2.566 64.521 1.00 93.69 205 GLU A O 1
ATOM 1638 N N . ASN A 1 206 ? -51.416 -2.836 62.320 1.00 95.12 206 ASN A N 1
ATOM 1639 C CA . ASN A 1 206 ? -52.842 -2.744 61.990 1.00 95.12 206 ASN A CA 1
ATOM 1640 C C . ASN A 1 206 ? -53.670 -3.902 62.574 1.00 95.12 206 ASN A C 1
ATOM 1642 O O . ASN A 1 206 ? -54.783 -3.682 63.047 1.00 95.12 206 ASN A O 1
ATOM 1646 N N . ASN A 1 207 ? -53.160 -5.139 62.560 1.00 95.19 207 ASN A N 1
ATOM 1647 C CA . ASN A 1 207 ? -53.854 -6.292 63.151 1.00 95.19 207 ASN A CA 1
ATOM 1648 C C . ASN A 1 207 ? -53.914 -6.181 64.685 1.00 95.19 207 ASN A C 1
ATOM 1650 O O . ASN A 1 207 ? -54.953 -6.451 65.281 1.00 95.19 207 ASN A O 1
ATOM 1654 N N . PHE A 1 208 ? -52.832 -5.719 65.317 1.00 95.75 208 PHE A N 1
ATOM 1655 C CA . PHE A 1 208 ? -52.794 -5.405 66.743 1.00 95.75 208 PHE A CA 1
ATOM 1656 C C . PHE A 1 208 ? -53.757 -4.264 67.090 1.00 95.75 208 PHE A C 1
ATOM 1658 O O . PHE A 1 208 ? -54.576 -4.429 67.985 1.00 95.75 208 PHE A O 1
ATOM 1665 N N . GLY A 1 209 ? -53.732 -3.160 66.339 1.00 93.88 209 GLY A N 1
ATOM 1666 C CA . GLY A 1 209 ? -54.646 -2.030 66.509 1.00 93.88 209 GLY A CA 1
ATOM 1667 C C . GLY A 1 209 ? -56.112 -2.439 66.370 1.00 93.88 209 GLY A C 1
ATOM 1668 O O . GLY A 1 209 ? -56.915 -2.076 67.222 1.00 93.88 209 GLY A O 1
ATOM 1669 N N . ARG A 1 210 ? -56.450 -3.276 65.376 1.00 93.81 210 ARG A N 1
ATOM 1670 C CA . ARG A 1 210 ? -57.785 -3.887 65.263 1.00 93.81 210 ARG A CA 1
ATOM 1671 C C . ARG A 1 210 ? -58.128 -4.740 66.478 1.00 93.81 210 ARG A C 1
ATOM 1673 O O . ARG A 1 210 ? -59.166 -4.513 67.065 1.00 93.81 210 ARG A O 1
ATOM 1680 N N . LYS A 1 211 ? -57.250 -5.644 66.922 1.00 93.88 211 LYS A N 1
ATOM 1681 C CA . LYS A 1 211 ? -57.502 -6.472 68.117 1.00 93.88 211 LYS A CA 1
ATOM 1682 C C . LYS A 1 211 ? -57.683 -5.655 69.394 1.00 93.88 211 LYS A C 1
ATOM 1684 O O . LYS A 1 211 ? -58.530 -6.005 70.205 1.00 93.88 211 LYS A O 1
ATOM 1689 N N . VAL A 1 212 ? -56.904 -4.590 69.581 1.00 92.19 212 VAL A N 1
ATOM 1690 C CA . VAL A 1 212 ? -57.056 -3.674 70.721 1.00 92.19 212 VAL A CA 1
ATOM 1691 C C . VAL A 1 212 ? -58.360 -2.892 70.604 1.00 92.19 212 VAL A C 1
ATOM 1693 O O . VAL A 1 212 ? -59.052 -2.752 71.603 1.00 92.19 212 VAL A O 1
ATOM 1696 N N . PHE A 1 213 ? -58.733 -2.434 69.406 1.00 93.81 213 PHE A N 1
ATOM 1697 C CA . PHE A 1 213 ? -60.003 -1.746 69.177 1.00 93.81 213 PHE A CA 1
ATOM 1698 C C . PHE A 1 213 ? -61.210 -2.676 69.355 1.00 93.81 213 PHE A C 1
ATOM 1700 O O . PHE A 1 213 ? -62.160 -2.289 70.016 1.00 93.81 213 PHE A O 1
ATOM 1707 N N . ASP A 1 214 ? -61.160 -3.907 68.844 1.00 90.50 214 ASP A N 1
ATOM 1708 C CA . ASP A 1 214 ? -62.208 -4.921 68.988 1.00 90.50 214 ASP A CA 1
ATOM 1709 C C . ASP A 1 214 ? -62.354 -5.359 70.454 1.00 90.50 214 ASP A C 1
ATOM 1711 O O . ASP A 1 214 ? -63.471 -5.500 70.946 1.00 90.50 214 ASP A O 1
ATOM 1715 N N . ALA A 1 215 ? -61.242 -5.523 71.183 1.00 90.81 215 ALA A N 1
ATOM 1716 C CA . ALA A 1 215 ? -61.263 -5.807 72.618 1.00 90.81 215 ALA A CA 1
ATOM 1717 C C . ALA A 1 215 ? -61.792 -4.613 73.426 1.00 90.81 215 ALA A C 1
ATOM 1719 O O . ALA A 1 215 ? -62.658 -4.791 74.274 1.00 90.81 215 ALA A O 1
ATOM 1720 N N . PHE A 1 216 ? -61.333 -3.391 73.136 1.00 89.00 216 PHE A N 1
ATOM 1721 C CA . PHE A 1 216 ? -61.820 -2.178 73.793 1.00 89.00 216 PHE A CA 1
ATOM 1722 C C . PHE A 1 216 ? -63.298 -1.920 73.489 1.00 89.00 216 PHE A C 1
ATOM 1724 O O . PHE A 1 216 ? -64.043 -1.570 74.392 1.00 89.00 216 PHE A O 1
ATOM 1731 N N . ALA A 1 217 ? -63.749 -2.132 72.252 1.00 87.50 217 ALA A N 1
ATOM 1732 C CA . ALA A 1 217 ? -65.155 -2.039 71.878 1.00 87.50 217 ALA A CA 1
ATOM 1733 C C . ALA A 1 217 ? -65.980 -3.156 72.531 1.00 87.50 217 ALA A C 1
ATOM 1735 O O . ALA A 1 217 ? -67.092 -2.893 72.972 1.00 87.50 217 ALA A O 1
ATOM 1736 N N . GLY A 1 218 ? -65.441 -4.373 72.649 1.00 87.44 218 GLY A N 1
ATOM 1737 C CA . GLY A 1 218 ? -66.065 -5.476 73.380 1.00 87.44 218 GLY A CA 1
ATOM 1738 C C . GLY A 1 218 ? -66.270 -5.154 74.862 1.00 87.44 218 GLY A C 1
ATOM 1739 O O . GLY A 1 218 ? -67.389 -5.276 75.352 1.00 87.44 218 GLY A O 1
ATOM 1740 N N . GLU A 1 219 ? -65.225 -4.678 75.543 1.00 82.19 219 GLU A N 1
ATOM 1741 C CA . GLU A 1 219 ? -65.268 -4.257 76.951 1.00 82.19 219 GLU A CA 1
ATOM 1742 C C . GLU A 1 219 ? -66.103 -2.984 77.165 1.00 82.19 219 GLU A C 1
ATOM 1744 O O . GLU A 1 219 ? -66.844 -2.880 78.135 1.00 82.19 219 GLU A O 1
ATOM 1749 N N . TYR A 1 220 ? -66.048 -2.013 76.252 1.00 82.06 220 TYR A N 1
ATOM 1750 C CA . TYR A 1 220 ? -66.867 -0.802 76.334 1.00 82.06 220 TYR A CA 1
ATOM 1751 C C . TYR A 1 220 ? -68.350 -1.122 76.119 1.00 82.06 220 TYR A C 1
ATOM 1753 O O . TYR A 1 220 ? -69.197 -0.656 76.876 1.00 82.06 220 TYR A O 1
ATOM 1761 N N . MET A 1 221 ? -68.681 -1.970 75.140 1.00 78.31 221 MET A N 1
ATOM 1762 C CA . MET A 1 221 ? -70.058 -2.410 74.907 1.00 78.31 221 MET A CA 1
ATOM 1763 C C . MET A 1 221 ? -70.571 -3.335 76.014 1.00 78.31 221 MET A C 1
ATOM 1765 O O . MET A 1 221 ? -71.752 -3.258 76.333 1.00 78.31 221 MET A O 1
ATOM 1769 N N . SER A 1 222 ? -69.740 -4.189 76.624 1.00 77.38 222 SER A N 1
ATOM 1770 C CA . SER A 1 222 ? -70.164 -5.024 77.757 1.00 77.38 222 SER A CA 1
ATOM 1771 C C . SER A 1 222 ? -70.351 -4.189 79.030 1.00 77.38 222 SER A C 1
ATOM 1773 O O . SER A 1 222 ? -71.398 -4.278 79.674 1.00 77.38 222 SER A O 1
ATOM 1775 N N . SER A 1 223 ? -69.381 -3.327 79.348 1.00 71.44 223 SER A N 1
ATOM 1776 C CA . SER A 1 223 ? -69.372 -2.478 80.540 1.00 71.44 223 SER A CA 1
ATOM 1777 C C . SER A 1 223 ? -70.461 -1.411 80.488 1.00 71.44 223 SER A C 1
ATOM 1779 O O . SER A 1 223 ? -71.274 -1.326 81.403 1.00 71.44 223 SER A O 1
ATOM 1781 N N . HIS A 1 224 ? -70.579 -0.654 79.393 1.00 64.38 224 HIS A N 1
ATOM 1782 C CA . HIS A 1 224 ? -71.559 0.433 79.306 1.00 64.38 224 HIS A CA 1
ATOM 1783 C C . HIS A 1 224 ? -72.999 -0.085 79.106 1.00 64.38 224 HIS A C 1
ATOM 1785 O O . HIS A 1 224 ? -73.958 0.578 79.502 1.00 64.38 224 HIS A O 1
ATOM 1791 N N . LEU A 1 225 ? -73.186 -1.303 78.573 1.00 61.25 225 LEU A N 1
ATOM 1792 C CA . LEU A 1 225 ? -74.496 -1.969 78.578 1.00 61.25 225 LEU A CA 1
ATOM 1793 C C . LEU A 1 225 ? -74.867 -2.471 79.983 1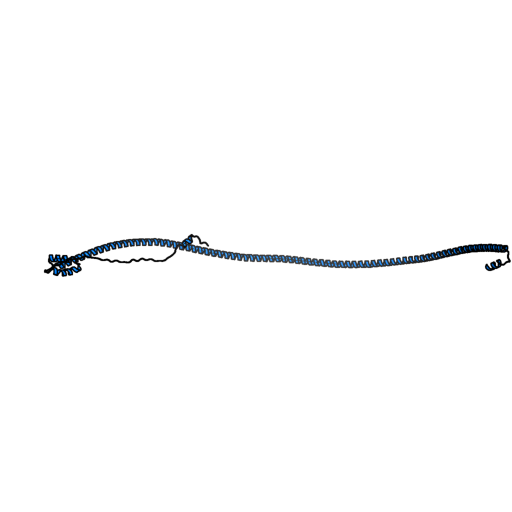.00 61.25 225 LEU A C 1
ATOM 1795 O O . LEU A 1 225 ? -76.035 -2.379 80.361 1.00 61.25 225 LEU A O 1
ATOM 1799 N N . ALA A 1 226 ? -73.898 -2.939 80.779 1.00 61.88 226 ALA A N 1
ATOM 1800 C CA . ALA A 1 226 ? -74.114 -3.242 82.193 1.00 61.88 226 ALA A CA 1
ATOM 1801 C C . ALA A 1 226 ? -74.440 -1.965 82.990 1.00 61.88 226 ALA A C 1
ATOM 1803 O O . ALA A 1 226 ? -75.471 -1.919 83.660 1.00 61.88 226 ALA A O 1
ATOM 1804 N N . GLU A 1 227 ? -73.654 -0.901 82.824 1.00 61.84 227 GLU A N 1
ATOM 1805 C CA . GLU A 1 227 ? -73.863 0.417 83.437 1.00 61.84 227 GLU A CA 1
ATOM 1806 C C . GLU A 1 227 ? -75.238 0.992 83.059 1.00 61.84 227 GLU A C 1
ATOM 1808 O O . GLU A 1 227 ? -75.993 1.415 83.929 1.00 61.84 227 GLU A O 1
ATOM 1813 N N . GLY A 1 228 ? -75.657 0.869 81.795 1.00 66.94 228 GLY A N 1
ATOM 1814 C CA . GLY A 1 228 ? -77.010 1.208 81.348 1.00 66.94 228 GLY A CA 1
ATOM 1815 C C . GLY A 1 228 ? -78.123 0.396 82.027 1.00 66.94 228 GLY A C 1
ATOM 1816 O O . GLY A 1 228 ? -79.234 0.903 82.188 1.00 66.94 228 GLY A O 1
ATOM 1817 N N . THR A 1 229 ? -77.864 -0.838 82.477 1.00 72.56 229 THR A N 1
ATOM 1818 C CA . THR A 1 229 ? -78.822 -1.581 83.321 1.00 72.56 229 THR A CA 1
ATOM 1819 C C . THR A 1 229 ? -78.771 -1.180 84.792 1.00 72.56 229 THR A C 1
ATOM 1821 O O . THR A 1 229 ? -79.817 -1.203 85.438 1.00 72.56 229 THR A O 1
ATOM 1824 N N . GLU A 1 230 ? -77.617 -0.776 85.328 1.00 72.94 230 GLU A N 1
ATOM 1825 C CA . GLU A 1 230 ? -77.490 -0.336 86.724 1.00 72.94 230 GLU A CA 1
ATOM 1826 C C . GLU A 1 230 ? -78.025 1.082 86.932 1.00 72.94 230 GLU A C 1
ATOM 1828 O O . GLU A 1 230 ? -78.847 1.288 87.821 1.00 72.94 230 GLU A O 1
ATOM 1833 N N . VAL A 1 231 ? -77.715 2.021 86.036 1.00 77.19 231 VAL A N 1
ATOM 1834 C CA . VAL A 1 231 ? -78.336 3.356 85.984 1.00 77.19 231 VAL A CA 1
ATOM 1835 C C . VAL A 1 231 ? -79.859 3.239 85.874 1.00 77.19 231 VAL A C 1
ATOM 1837 O O . VAL A 1 231 ? -80.588 3.962 86.546 1.00 77.19 231 VAL A O 1
ATOM 1840 N N . ARG A 1 232 ? -80.374 2.270 85.105 1.00 76.81 232 ARG A N 1
ATOM 1841 C CA . ARG A 1 232 ? -81.822 2.025 84.973 1.00 76.81 232 ARG A CA 1
ATOM 1842 C C . ARG A 1 232 ? -82.449 1.327 86.189 1.00 76.81 232 ARG A C 1
ATOM 1844 O O . ARG A 1 232 ? -83.663 1.429 86.364 1.00 76.81 232 ARG A O 1
ATOM 1851 N N . LYS A 1 233 ? -81.668 0.633 87.028 1.00 82.81 233 LYS A N 1
ATOM 1852 C CA . LYS A 1 233 ? -82.109 0.172 88.361 1.00 82.81 233 LYS A CA 1
ATOM 1853 C C . LYS A 1 233 ? -82.145 1.349 89.335 1.00 82.81 233 LYS A C 1
ATOM 1855 O O . LYS A 1 233 ? -83.194 1.595 89.915 1.00 82.81 233 LYS A O 1
ATOM 1860 N N . LEU A 1 234 ? -81.060 2.123 89.419 1.00 82.12 234 LEU A N 1
ATOM 1861 C CA . LEU A 1 234 ? -80.960 3.321 90.258 1.00 82.12 234 LEU A CA 1
ATOM 1862 C C . LEU A 1 234 ? -82.053 4.343 89.931 1.00 82.12 234 LEU A C 1
ATOM 1864 O O . LEU A 1 234 ? -82.652 4.905 90.840 1.00 82.12 234 LEU A O 1
ATOM 1868 N N . GLN A 1 235 ? -82.379 4.544 88.652 1.00 83.06 235 GLN A N 1
ATOM 1869 C CA . GLN A 1 235 ? -83.478 5.422 88.255 1.00 83.06 235 GLN A CA 1
ATOM 1870 C C . GLN A 1 235 ? -84.840 4.891 88.732 1.00 83.06 235 GLN A C 1
ATOM 1872 O O . GLN A 1 235 ? -85.644 5.673 89.228 1.00 83.06 235 GLN A O 1
ATOM 1877 N N . LYS A 1 236 ? -85.095 3.577 88.664 1.00 85.06 236 LYS A N 1
ATOM 1878 C CA . LYS A 1 236 ? -86.325 2.979 89.216 1.00 85.06 236 LYS A CA 1
ATOM 1879 C C . LYS A 1 236 ? -86.394 3.070 90.739 1.00 85.06 236 LYS A C 1
ATOM 1881 O O . LYS A 1 236 ? -87.472 3.284 91.284 1.00 85.06 236 LYS A O 1
ATOM 1886 N N . GLU A 1 237 ? -85.268 2.902 91.425 1.00 87.06 237 GLU A N 1
ATOM 1887 C CA . GLU A 1 237 ? -85.178 3.088 92.876 1.00 87.06 237 GLU A CA 1
ATOM 1888 C C . GLU A 1 237 ? -85.418 4.555 93.255 1.00 87.06 237 GLU A C 1
ATOM 1890 O O . GLU A 1 237 ? -86.175 4.825 94.183 1.00 87.06 237 GLU A O 1
ATOM 1895 N N . LEU A 1 238 ? -84.874 5.505 92.489 1.00 87.00 238 LEU A N 1
ATOM 1896 C CA . LEU A 1 238 ? -85.104 6.939 92.668 1.00 87.00 238 LEU A CA 1
ATOM 1897 C C . LEU A 1 238 ? -86.562 7.337 92.385 1.00 87.00 238 LEU A C 1
ATOM 1899 O O . LEU A 1 238 ? -87.136 8.109 93.149 1.00 87.00 238 LEU A O 1
ATOM 1903 N N . GLU A 1 239 ? -87.182 6.786 91.338 1.00 86.50 239 GLU A N 1
ATOM 1904 C CA . GLU A 1 239 ? -88.613 6.952 91.044 1.00 86.50 239 GLU A CA 1
ATOM 1905 C C . GLU A 1 239 ? -89.473 6.397 92.194 1.00 86.50 239 GLU A C 1
ATOM 1907 O O . GLU A 1 239 ? -90.359 7.093 92.688 1.00 86.50 239 GLU A O 1
ATOM 1912 N N . ALA A 1 240 ? -89.169 5.196 92.702 1.00 86.94 240 ALA A N 1
ATOM 1913 C CA . ALA A 1 240 ? -89.874 4.607 93.842 1.00 86.94 240 ALA A CA 1
ATOM 1914 C C . ALA A 1 240 ? -89.699 5.427 95.136 1.00 86.94 240 ALA A C 1
ATOM 1916 O O . ALA A 1 240 ? -90.666 5.645 95.866 1.00 86.94 240 ALA A O 1
ATOM 1917 N N . VAL A 1 241 ? -88.492 5.933 95.412 1.00 87.94 241 VAL A N 1
ATOM 1918 C CA . VAL A 1 241 ? -88.232 6.839 96.542 1.00 87.94 241 VAL A CA 1
ATOM 1919 C C . VAL A 1 241 ? -88.974 8.167 96.363 1.00 87.94 241 VAL A C 1
ATOM 1921 O O . VAL A 1 241 ? -89.563 8.653 97.321 1.00 87.94 241 VAL A O 1
ATOM 1924 N N . SER A 1 242 ? -89.025 8.734 95.156 1.00 85.50 242 SER A N 1
ATOM 1925 C CA . SER A 1 242 ? -89.764 9.971 94.871 1.00 85.50 242 SER A CA 1
ATOM 1926 C C . SER A 1 242 ? -91.276 9.809 95.084 1.00 85.50 242 SER A C 1
ATOM 1928 O O . SER A 1 242 ? -91.904 10.668 95.710 1.00 85.50 242 SER A O 1
ATOM 1930 N N . VAL A 1 243 ? -91.857 8.681 94.661 1.00 87.81 243 VAL A N 1
ATOM 1931 C CA . VAL A 1 243 ? -93.265 8.343 94.937 1.00 87.81 243 VAL A CA 1
ATOM 1932 C C . VAL A 1 243 ? -93.498 8.191 96.443 1.00 87.81 243 VAL A C 1
ATOM 1934 O O . VAL A 1 243 ? -94.405 8.814 96.988 1.00 87.81 243 VAL A O 1
ATOM 1937 N N . ASN A 1 244 ? -92.633 7.458 97.151 1.00 86.31 244 ASN A N 1
ATOM 1938 C CA . ASN A 1 244 ? -92.751 7.293 98.603 1.00 86.31 244 ASN A CA 1
ATOM 1939 C C . ASN A 1 244 ? -92.644 8.632 99.359 1.00 86.31 244 ASN A C 1
ATOM 1941 O O . ASN A 1 244 ? -93.401 8.861 100.303 1.00 86.31 244 ASN A O 1
ATOM 1945 N N . THR A 1 245 ? -91.745 9.530 98.944 1.00 81.62 245 THR A N 1
ATOM 1946 C CA . THR A 1 245 ? -91.581 10.858 99.556 1.00 81.62 245 THR A CA 1
ATOM 1947 C C . THR A 1 245 ? -92.772 11.766 99.265 1.00 81.62 245 THR A C 1
ATOM 1949 O O . THR A 1 245 ? -93.255 12.424 100.178 1.00 81.62 245 THR A O 1
ATOM 1952 N N . THR A 1 246 ? -93.309 11.773 98.041 1.00 85.25 246 THR A N 1
ATOM 1953 C CA . THR A 1 246 ? -94.496 12.586 97.707 1.00 85.25 246 THR A CA 1
ATOM 1954 C C . THR A 1 246 ? -95.762 12.074 98.404 1.00 85.25 246 THR A C 1
ATOM 1956 O O . THR A 1 246 ? -96.547 12.878 98.909 1.00 85.25 246 THR A O 1
ATOM 1959 N N . GLU A 1 247 ? -95.929 10.755 98.551 1.00 84.94 247 GLU A N 1
ATOM 1960 C CA . GLU A 1 247 ? -96.965 10.177 99.415 1.00 84.94 247 GLU A CA 1
ATOM 1961 C C . GLU A 1 247 ? -96.776 10.546 100.894 1.00 84.94 247 GLU A C 1
ATOM 1963 O O . GLU A 1 247 ? -97.755 10.848 101.580 1.00 84.94 247 GLU A O 1
ATOM 1968 N N . ALA A 1 248 ? -95.541 10.511 101.405 1.00 82.44 248 ALA A N 1
ATOM 1969 C CA . ALA A 1 248 ? -95.241 10.889 102.783 1.00 82.44 248 ALA A CA 1
ATOM 1970 C C . ALA A 1 248 ? -95.511 12.381 103.028 1.00 82.44 248 ALA A C 1
ATOM 1972 O O . ALA A 1 248 ? -96.167 12.718 104.008 1.00 82.44 248 ALA A O 1
ATOM 1973 N N . GLU A 1 249 ? -95.101 13.267 102.118 1.00 84.44 249 GLU A N 1
ATOM 1974 C CA . GLU A 1 249 ? -95.413 14.698 102.172 1.00 84.44 249 GLU A CA 1
ATOM 1975 C C . GLU A 1 249 ? -96.919 14.971 102.129 1.00 84.44 249 GLU A C 1
ATOM 1977 O O . GLU A 1 249 ? -97.396 15.846 102.849 1.00 84.44 249 GLU A O 1
ATOM 1982 N N . SER A 1 250 ? -97.683 14.232 101.315 1.00 85.69 250 SER A N 1
ATOM 1983 C CA . SER A 1 250 ? -99.146 14.357 101.280 1.00 85.69 250 SER A CA 1
ATOM 1984 C C . SER A 1 250 ? -99.766 13.957 102.622 1.00 85.69 250 SER A C 1
ATOM 1986 O O . SER A 1 250 ? -100.563 14.707 103.180 1.00 85.69 250 SER A O 1
ATOM 1988 N N . LYS A 1 251 ? -99.337 12.820 103.189 1.00 86.62 251 LYS A N 1
ATOM 1989 C CA . LYS A 1 251 ? -99.791 12.336 104.506 1.00 86.62 251 LYS A CA 1
ATOM 1990 C C . LYS A 1 251 ? -99.382 13.281 105.644 1.00 86.62 251 LYS A C 1
ATOM 1992 O O . LYS A 1 251 ? -100.150 13.452 106.585 1.00 86.62 251 LYS A O 1
ATOM 1997 N N . ILE A 1 252 ? -98.210 13.917 105.560 1.00 83.19 252 ILE A N 1
ATOM 1998 C CA . ILE A 1 252 ? -97.765 14.946 106.515 1.00 83.19 252 ILE A CA 1
ATOM 1999 C C . ILE A 1 252 ? -98.661 16.185 106.411 1.00 83.19 252 ILE A C 1
ATOM 2001 O O . ILE A 1 252 ? -99.209 16.601 107.423 1.00 83.19 252 ILE A O 1
ATOM 2005 N N . LYS A 1 253 ? -98.916 16.710 105.203 1.00 85.69 253 LYS A N 1
ATOM 2006 C CA . LYS A 1 253 ? -99.809 17.869 104.993 1.00 85.69 253 LYS A CA 1
ATOM 2007 C C . LYS A 1 253 ? -101.234 17.617 105.499 1.00 85.69 253 LYS A C 1
ATOM 2009 O O . LYS A 1 253 ? -101.827 18.500 106.114 1.00 85.69 253 LYS A O 1
ATOM 2014 N N . GLU A 1 254 ? -101.775 16.415 105.289 1.00 85.38 254 GLU A N 1
ATOM 2015 C CA . GLU A 1 254 ? -103.063 16.004 105.868 1.00 85.38 254 GLU A CA 1
ATOM 2016 C C . GLU A 1 254 ? -103.028 15.986 107.405 1.00 85.38 254 GLU A C 1
ATOM 2018 O O . GLU A 1 254 ? -103.969 16.452 108.051 1.00 85.38 254 GLU A O 1
ATOM 2023 N N . LYS A 1 255 ? -101.939 15.483 108.003 1.00 84.62 255 LYS A N 1
ATOM 2024 C CA . LYS A 1 255 ? -101.774 15.422 109.462 1.00 84.62 255 LYS A CA 1
ATOM 2025 C C . LYS A 1 255 ? -101.553 16.791 110.097 1.00 84.62 255 LYS A C 1
ATOM 2027 O O . LYS A 1 255 ? -102.135 17.041 111.148 1.00 84.62 255 LYS A O 1
ATOM 2032 N N . ASP A 1 256 ? -100.799 17.682 109.466 1.00 84.00 256 ASP A N 1
ATOM 2033 C CA . ASP A 1 256 ? -100.604 19.053 109.943 1.00 84.00 256 ASP A CA 1
ATOM 2034 C C . ASP A 1 256 ? -101.931 19.829 109.932 1.00 84.00 256 ASP A C 1
ATOM 2036 O O . ASP A 1 256 ? -102.287 20.458 110.929 1.00 84.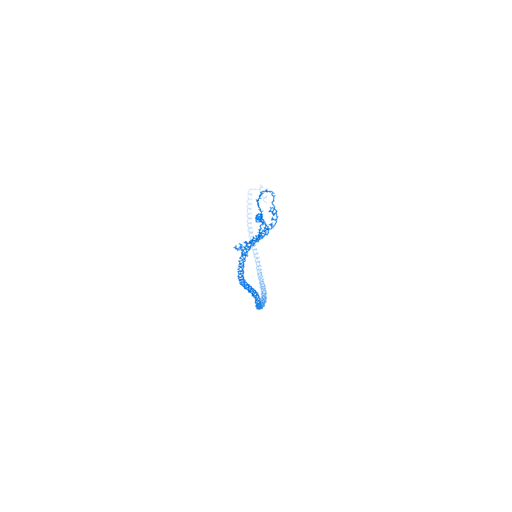00 256 ASP A O 1
ATOM 2040 N N . ALA A 1 257 ? -102.735 19.691 108.870 1.00 82.75 257 ALA A N 1
ATOM 2041 C CA . ALA A 1 257 ? -104.079 20.271 108.810 1.00 82.75 257 ALA A CA 1
ATOM 2042 C C . ALA A 1 257 ? -105.025 19.697 109.889 1.00 82.75 257 ALA A C 1
ATOM 2044 O O . ALA A 1 257 ? -105.820 20.429 110.486 1.00 82.75 257 ALA A O 1
ATOM 2045 N N . GLU A 1 258 ? -104.931 18.395 110.185 1.00 83.00 258 GLU A N 1
ATOM 2046 C CA . GLU A 1 258 ? -105.674 17.766 111.283 1.00 83.00 258 GLU A CA 1
ATOM 2047 C C . GLU A 1 258 ? -105.213 18.291 112.659 1.00 83.00 258 GLU A C 1
ATOM 2049 O O . GLU A 1 258 ? -106.047 18.571 113.524 1.00 83.00 258 GLU A O 1
ATOM 2054 N N . ILE A 1 259 ? -103.906 18.506 112.850 1.00 83.19 259 ILE A N 1
ATOM 2055 C CA . ILE A 1 259 ? -103.326 19.081 114.073 1.00 83.19 259 ILE A CA 1
ATOM 2056 C C . ILE A 1 259 ? -103.779 20.533 114.270 1.00 83.19 259 ILE A C 1
ATOM 2058 O O . ILE A 1 259 ? -104.233 20.864 115.366 1.00 83.19 259 ILE A O 1
ATOM 2062 N N . GLU A 1 260 ? -103.745 21.390 113.245 1.00 82.81 260 GLU A N 1
ATOM 2063 C CA . GLU A 1 260 ? -104.259 22.767 113.347 1.00 82.81 260 GLU A CA 1
ATOM 2064 C C . GLU A 1 260 ? -105.761 22.793 113.681 1.00 82.81 260 GLU A C 1
ATOM 2066 O O . GLU A 1 260 ? -106.211 23.562 114.542 1.00 82.81 260 GLU A O 1
ATOM 2071 N N . ALA A 1 261 ? -106.550 21.901 113.074 1.00 81.00 261 ALA A N 1
ATOM 2072 C CA . ALA A 1 261 ? -107.975 21.753 113.370 1.00 81.00 261 ALA A CA 1
ATOM 2073 C C . ALA A 1 261 ? -108.250 21.257 114.806 1.00 81.00 261 ALA A C 1
ATOM 2075 O O . ALA A 1 261 ? -109.313 21.546 115.365 1.00 81.00 261 ALA A O 1
ATOM 2076 N N . VAL A 1 262 ? -107.318 20.525 115.426 1.00 83.19 262 VAL A N 1
ATOM 2077 C CA . VAL A 1 262 ? -107.388 20.124 116.842 1.00 83.19 262 VAL A CA 1
ATOM 2078 C C . VAL A 1 262 ? -106.912 21.251 117.765 1.00 83.19 262 VAL A C 1
ATOM 2080 O O . VAL A 1 262 ? -107.607 21.563 118.731 1.00 83.19 262 VAL A O 1
ATOM 2083 N N . GLN A 1 263 ? -105.793 21.916 117.463 1.00 81.69 263 GLN A N 1
ATOM 2084 C CA . GLN A 1 263 ? -105.258 23.024 118.268 1.00 81.69 263 GLN A CA 1
ATOM 2085 C C . GLN A 1 263 ? -106.222 24.216 118.331 1.00 81.69 263 GLN A C 1
ATOM 2087 O O . GLN A 1 263 ? -106.431 24.797 119.396 1.00 81.69 263 GLN A O 1
ATOM 2092 N N . THR A 1 264 ? -106.872 24.560 117.216 1.00 78.31 264 THR A N 1
ATOM 2093 C CA . THR A 1 264 ? -107.902 25.611 117.187 1.00 78.31 264 THR A CA 1
ATOM 2094 C C . THR A 1 264 ? -109.106 25.264 118.065 1.00 78.31 264 THR A C 1
ATOM 2096 O O . THR A 1 264 ? -109.566 26.119 118.824 1.00 78.31 264 THR A O 1
ATOM 2099 N N . LYS A 1 265 ? -109.579 24.009 118.041 1.00 80.12 265 LYS A N 1
ATOM 2100 C CA . LYS A 1 265 ? -110.645 23.525 118.938 1.00 80.12 265 LYS A CA 1
ATOM 2101 C C . LYS A 1 265 ? -110.214 23.540 120.406 1.00 80.12 265 LYS A C 1
ATOM 2103 O O . LYS A 1 265 ? -111.005 23.970 121.244 1.00 80.12 265 LYS A O 1
ATOM 2108 N N . LEU A 1 266 ? -108.981 23.124 120.710 1.00 79.31 266 LEU A N 1
ATOM 2109 C CA . LEU A 1 266 ? -108.420 23.153 122.064 1.00 79.31 266 LEU A CA 1
ATOM 2110 C C . LEU A 1 266 ? -108.404 24.587 122.611 1.00 79.31 266 LEU A C 1
ATOM 2112 O O . LEU A 1 266 ? -109.000 24.843 123.652 1.00 79.31 266 LEU A O 1
ATOM 2116 N N . ARG A 1 267 ? -107.849 25.540 121.851 1.00 79.44 267 ARG A N 1
ATOM 2117 C CA . ARG A 1 267 ? -107.796 26.965 122.215 1.00 79.44 267 ARG A CA 1
ATOM 2118 C C . ARG A 1 267 ? -109.184 27.560 122.490 1.00 79.44 267 ARG A C 1
ATOM 2120 O O . ARG A 1 267 ? -109.349 28.326 123.434 1.00 79.44 267 ARG A O 1
ATOM 2127 N N . ILE A 1 268 ? -110.193 27.200 121.690 1.00 79.38 268 ILE A N 1
ATOM 2128 C CA . ILE A 1 268 ? -111.586 27.638 121.900 1.00 79.38 268 ILE A CA 1
ATOM 2129 C C . ILE A 1 268 ? -112.189 27.005 123.168 1.00 79.38 268 ILE A C 1
ATOM 2131 O O . ILE A 1 268 ? -112.958 27.658 123.875 1.00 79.38 268 ILE A O 1
ATOM 2135 N N . ALA A 1 269 ? -111.868 25.744 123.469 1.00 78.56 269 ALA A N 1
ATOM 2136 C CA . ALA A 1 269 ? -112.348 25.059 124.669 1.00 78.56 269 ALA A CA 1
ATOM 2137 C C . ALA A 1 269 ? -111.690 25.597 125.954 1.00 78.56 269 ALA A C 1
ATOM 2139 O O . ALA A 1 269 ? -112.379 25.799 126.955 1.00 78.56 269 ALA A O 1
ATOM 2140 N N . GLU A 1 270 ? -110.385 25.876 125.917 1.00 82.00 270 GLU A N 1
ATOM 2141 C CA . GLU A 1 270 ? -109.631 26.474 127.022 1.00 82.00 270 GLU A CA 1
ATOM 2142 C C . GLU A 1 270 ? -110.139 27.880 127.358 1.00 82.00 270 GLU A C 1
ATOM 2144 O O . GLU A 1 270 ? -110.466 28.141 128.518 1.00 82.00 270 GLU A O 1
ATOM 2149 N N . ASP A 1 271 ? -110.301 28.757 126.359 1.00 80.62 271 ASP A N 1
ATOM 2150 C CA . ASP A 1 271 ? -110.808 30.119 126.576 1.00 80.62 271 ASP A CA 1
ATOM 2151 C C . ASP A 1 271 ? -112.227 30.113 127.172 1.00 80.62 271 ASP A C 1
ATOM 2153 O O . ASP A 1 271 ? -112.493 30.812 128.152 1.00 80.62 271 ASP A O 1
ATOM 2157 N N . LYS A 1 272 ? -113.121 29.236 126.685 1.00 80.12 272 LYS A N 1
ATOM 2158 C CA . LYS A 1 272 ? -114.452 29.035 127.288 1.00 80.12 272 LYS A CA 1
ATOM 2159 C C . LYS A 1 272 ? -114.373 28.607 128.757 1.00 80.12 272 LYS A C 1
ATOM 2161 O O . LYS A 1 272 ? -115.099 29.153 129.586 1.00 80.12 272 LYS A O 1
ATOM 2166 N N . ASN A 1 273 ? -113.485 27.672 129.094 1.00 80.06 273 ASN A N 1
ATOM 2167 C CA . ASN A 1 273 ? -113.329 27.166 130.461 1.00 80.06 273 ASN A CA 1
ATOM 2168 C C . ASN A 1 273 ? -112.788 28.250 131.418 1.00 80.06 273 ASN A C 1
ATOM 2170 O O . ASN A 1 273 ? -113.272 28.399 132.542 1.00 80.06 273 ASN A O 1
ATOM 2174 N N . VAL A 1 274 ? -111.820 29.051 130.958 1.00 81.94 274 VAL A N 1
ATOM 2175 C CA . VAL A 1 274 ? -111.282 30.204 131.702 1.00 81.94 274 VAL A CA 1
ATOM 2176 C C . VAL A 1 274 ? -112.348 31.294 131.878 1.00 81.94 274 VAL A C 1
ATOM 2178 O O . VAL A 1 274 ? -112.484 31.845 132.977 1.00 81.94 274 VAL A O 1
ATOM 2181 N N . ARG A 1 275 ? -113.156 31.567 130.842 1.00 81.19 275 ARG A N 1
ATOM 2182 C CA . ARG A 1 275 ? -114.289 32.508 130.893 1.00 81.19 275 ARG A CA 1
ATOM 2183 C C . ARG A 1 275 ? -115.306 32.129 131.963 1.00 81.19 275 ARG A C 1
ATOM 2185 O O . ARG A 1 275 ? -115.673 32.955 132.793 1.00 81.19 275 ARG A O 1
ATOM 2192 N N . GLU A 1 276 ? -115.754 30.879 131.947 1.00 79.69 276 GLU A N 1
ATOM 2193 C CA . GLU A 1 276 ? -116.801 30.389 132.842 1.00 79.69 276 GLU A CA 1
ATOM 2194 C C . GLU A 1 276 ? -116.346 30.409 134.308 1.00 79.69 276 GLU A C 1
ATOM 2196 O O . GLU A 1 276 ? -117.068 30.899 135.181 1.00 79.69 276 GLU A O 1
ATOM 2201 N N . LYS A 1 277 ? -115.104 29.981 134.577 1.00 80.75 277 LYS A N 1
ATOM 2202 C CA . LYS A 1 277 ? -114.498 30.051 135.916 1.00 80.75 277 LYS A CA 1
ATOM 2203 C C . LYS A 1 277 ? -114.401 31.483 136.436 1.00 80.75 277 LYS A C 1
ATOM 2205 O O . LYS A 1 277 ? -114.794 31.736 137.571 1.00 80.75 277 LYS A O 1
ATOM 2210 N N . THR A 1 278 ? -113.915 32.420 135.621 1.00 78.69 278 THR A N 1
ATOM 2211 C CA . THR A 1 278 ? -113.733 33.821 136.042 1.00 78.69 278 THR A CA 1
ATOM 2212 C C . THR A 1 278 ? -115.060 34.562 136.233 1.00 78.69 278 THR A C 1
ATOM 2214 O O . THR A 1 278 ? -115.204 35.276 137.224 1.00 78.69 278 THR A O 1
ATOM 2217 N N . LEU A 1 279 ? -116.062 34.348 135.372 1.00 74.19 279 LEU A N 1
ATOM 2218 C CA . LEU A 1 279 ? -117.425 34.869 135.578 1.00 74.19 279 LEU A CA 1
ATOM 2219 C C . LEU A 1 279 ? -118.075 34.307 136.850 1.00 74.19 279 LEU A C 1
ATOM 2221 O O . LEU A 1 279 ? -118.712 35.047 137.605 1.00 74.19 279 LEU A O 1
ATOM 2225 N N . THR A 1 280 ? -117.898 33.009 137.109 1.00 77.38 280 THR A N 1
ATOM 2226 C CA . THR A 1 280 ? -118.443 32.360 138.308 1.00 77.38 280 THR A CA 1
ATOM 2227 C C . THR A 1 280 ? -117.784 32.914 139.570 1.00 77.38 280 THR A C 1
ATOM 2229 O O . THR A 1 280 ? -118.496 33.362 140.465 1.00 77.38 280 THR A O 1
ATOM 2232 N N . GLU A 1 281 ? -116.446 32.955 139.618 1.00 80.94 281 GLU A N 1
ATOM 2233 C CA . GLU A 1 281 ? -115.660 33.491 140.741 1.00 80.94 281 GLU A CA 1
ATOM 2234 C C . GLU A 1 281 ? -116.142 34.895 141.138 1.00 80.94 281 GLU A C 1
ATOM 2236 O O . GLU A 1 281 ? -116.519 35.116 142.290 1.00 80.94 281 GLU A O 1
ATOM 2241 N N . LEU A 1 282 ? -116.215 35.813 140.167 1.00 75.88 282 LEU A N 1
ATOM 2242 C CA . LEU A 1 282 ? -116.583 37.212 140.396 1.00 75.88 282 LEU A CA 1
ATOM 2243 C C . LEU A 1 282 ? -118.032 37.383 140.882 1.00 75.88 282 LEU A C 1
ATOM 2245 O O . LEU A 1 282 ? -118.301 38.190 141.769 1.00 75.88 282 LEU A O 1
ATOM 2249 N N . THR A 1 283 ? -118.984 36.630 140.324 1.00 71.69 283 THR A N 1
ATOM 2250 C CA . THR A 1 283 ? -120.420 36.883 140.550 1.00 71.69 283 THR A CA 1
ATOM 2251 C C . THR A 1 283 ? -121.060 36.083 141.691 1.00 71.69 283 THR A C 1
ATOM 2253 O O . THR A 1 283 ? -122.228 36.321 142.026 1.00 71.69 283 THR A O 1
ATOM 2256 N N . THR A 1 284 ? -120.313 35.168 142.321 1.00 75.75 284 THR A N 1
ATOM 2257 C CA . THR A 1 284 ? -120.767 34.320 143.444 1.00 75.75 284 THR A CA 1
ATOM 2258 C C . THR A 1 284 ? -121.457 35.095 144.571 1.00 75.75 284 THR A C 1
ATOM 2260 O O . THR A 1 284 ? -122.541 34.704 145.005 1.00 75.75 284 THR A O 1
ATOM 2263 N N . ASN A 1 285 ? -120.873 36.215 145.002 1.00 69.06 285 ASN A N 1
ATOM 2264 C CA . ASN A 1 285 ? -121.326 36.989 146.164 1.00 69.06 285 ASN A CA 1
ATOM 2265 C C . ASN A 1 285 ? -122.460 37.993 145.862 1.00 69.06 285 ASN A C 1
ATOM 2267 O O . ASN A 1 285 ? -122.922 38.687 146.766 1.00 69.06 285 ASN A O 1
ATOM 2271 N N . LEU A 1 286 ? -122.931 38.086 144.611 1.00 64.88 286 LEU A N 1
ATOM 2272 C CA . LEU A 1 286 ? -124.068 38.939 144.237 1.00 64.88 286 LEU A CA 1
ATOM 2273 C C . LEU A 1 286 ? -125.394 38.171 144.336 1.00 64.88 286 LEU A C 1
ATOM 2275 O O . LEU A 1 286 ? -125.472 36.992 143.977 1.00 64.88 286 LEU A O 1
ATOM 2279 N N . SER A 1 287 ? -126.458 38.865 144.756 1.00 70.25 287 SER A N 1
ATOM 2280 C CA . SER A 1 287 ? -127.830 38.341 144.733 1.00 70.25 287 SER A CA 1
ATOM 2281 C C . SER A 1 287 ? -128.305 38.055 143.300 1.00 70.25 287 SER A C 1
ATOM 2283 O O . SER A 1 287 ? -127.788 38.619 142.335 1.00 70.25 287 SER A O 1
ATOM 2285 N N . LYS A 1 288 ? -129.288 37.156 143.149 1.00 72.94 288 LYS A N 1
ATOM 2286 C CA . LYS A 1 288 ? -129.656 36.536 141.860 1.00 72.94 288 LYS A CA 1
ATOM 2287 C C . LYS A 1 288 ? -129.962 37.547 140.742 1.00 72.94 288 LYS A C 1
ATOM 2289 O O . LYS A 1 288 ? -129.496 37.361 139.621 1.00 72.94 288 LYS A O 1
ATOM 2294 N N . ASP A 1 289 ? -130.673 38.631 141.048 1.00 68.50 289 ASP A N 1
ATOM 2295 C CA . ASP A 1 289 ? -130.988 39.676 140.064 1.00 68.50 289 ASP A CA 1
ATOM 2296 C C . ASP A 1 289 ? -129.791 40.573 139.737 1.00 68.50 289 ASP A C 1
ATOM 2298 O O . ASP A 1 289 ? -129.521 40.826 138.563 1.00 68.50 289 ASP A O 1
ATOM 2302 N N . LYS A 1 290 ? -129.001 40.965 140.748 1.00 67.12 290 LYS A N 1
ATOM 2303 C CA . LYS A 1 290 ? -127.763 41.741 140.554 1.00 67.12 290 LYS A CA 1
ATOM 2304 C C . LYS A 1 290 ? -126.721 40.953 139.744 1.00 67.12 290 LYS A C 1
ATOM 2306 O O . LYS A 1 290 ? -126.024 41.528 138.913 1.00 67.12 290 LYS A O 1
ATOM 2311 N N . ARG A 1 291 ? -126.666 39.627 139.921 1.00 73.31 291 ARG A N 1
ATOM 2312 C CA . ARG A 1 291 ? -125.842 38.701 139.124 1.00 73.31 291 ARG A CA 1
ATOM 2313 C C . ARG A 1 291 ? -126.259 38.654 137.655 1.00 73.31 291 ARG A C 1
ATOM 2315 O O . ARG A 1 291 ? -125.386 38.639 136.796 1.00 73.31 291 ARG A O 1
ATOM 2322 N N . ARG A 1 292 ? -127.563 38.638 137.356 1.00 73.81 292 ARG A N 1
ATOM 2323 C CA . ARG A 1 292 ? -128.068 38.622 135.972 1.00 73.81 292 ARG A CA 1
ATOM 2324 C C . ARG A 1 292 ? -127.657 39.885 135.213 1.00 73.81 292 ARG A C 1
ATOM 2326 O O . ARG A 1 292 ? -127.047 39.762 134.159 1.00 73.81 292 ARG A O 1
ATOM 2333 N N . VAL A 1 293 ? -127.904 41.063 135.793 1.00 70.12 293 VAL A N 1
ATOM 2334 C CA . VAL A 1 293 ? -127.514 42.356 135.195 1.00 70.12 293 VAL A CA 1
ATOM 2335 C C . VAL A 1 293 ? -125.996 42.434 134.984 1.00 70.12 293 VAL A C 1
ATOM 2337 O O . VAL A 1 293 ? -125.536 42.878 133.937 1.00 70.12 293 VAL A O 1
ATOM 2340 N N . MET A 1 294 ? -125.206 41.948 135.947 1.00 74.12 294 MET A N 1
ATOM 2341 C CA . MET A 1 294 ? -123.746 41.917 135.823 1.00 74.12 294 MET A CA 1
ATOM 2342 C C . MET A 1 294 ? -123.250 40.939 134.743 1.00 74.12 294 MET A C 1
ATOM 2344 O O . MET A 1 294 ? -122.293 41.254 134.046 1.00 74.12 294 MET A O 1
ATOM 2348 N N . ASN A 1 295 ? -123.884 39.775 134.570 1.00 77.00 295 ASN A N 1
ATOM 2349 C CA . ASN A 1 295 ? -123.507 38.824 133.516 1.00 77.00 295 ASN A CA 1
ATOM 2350 C C . ASN A 1 295 ? -123.796 39.373 132.111 1.00 77.00 295 ASN A C 1
ATOM 2352 O O . ASN A 1 295 ? -122.948 39.243 131.235 1.00 77.00 295 ASN A O 1
ATOM 2356 N N . GLU A 1 296 ? -124.944 40.024 131.913 1.00 75.81 296 GLU A N 1
ATOM 2357 C CA . GLU A 1 296 ? -125.324 40.650 130.636 1.00 75.81 296 GLU A CA 1
ATOM 2358 C C . GLU A 1 296 ? -124.346 41.780 130.249 1.00 75.81 296 GLU A C 1
ATOM 2360 O O . GLU A 1 296 ? -123.893 41.864 129.110 1.00 75.81 296 GLU A O 1
ATOM 2365 N N . LEU A 1 297 ? -123.899 42.579 131.229 1.00 71.31 297 LEU A N 1
ATOM 2366 C CA . LEU A 1 297 ? -122.850 43.598 131.053 1.00 71.31 297 LEU A CA 1
ATOM 2367 C C . LEU A 1 297 ? -121.447 43.028 130.761 1.00 71.31 297 LEU A C 1
ATOM 2369 O O . LEU A 1 297 ? -120.578 43.764 130.292 1.00 71.31 297 LEU A O 1
ATOM 2373 N N . LEU A 1 298 ? -121.199 41.746 131.049 1.00 74.94 298 LEU A N 1
ATOM 2374 C CA . LEU A 1 298 ? -119.894 41.092 130.878 1.00 74.94 298 LEU A CA 1
ATOM 2375 C C . LEU A 1 298 ? -119.857 40.093 129.712 1.00 74.94 298 LEU A C 1
ATOM 2377 O O . LEU A 1 298 ? -118.794 39.540 129.417 1.00 74.94 298 LEU A O 1
ATOM 2381 N N . GLU A 1 299 ? -120.971 39.882 129.009 1.00 72.75 299 GLU A N 1
ATOM 2382 C CA . GLU A 1 299 ? -121.070 38.883 127.942 1.00 72.75 299 GLU A CA 1
ATOM 2383 C C . GLU A 1 299 ? -120.165 39.200 126.737 1.00 72.75 299 GLU A C 1
ATOM 2385 O O . GLU A 1 299 ? -119.544 38.287 126.196 1.00 72.75 299 GLU A O 1
ATOM 2390 N N . SER A 1 300 ? -119.986 40.478 126.382 1.00 71.94 300 SER A N 1
ATOM 2391 C CA . SER A 1 300 ? -119.173 40.925 125.233 1.00 71.94 300 SER A CA 1
ATOM 2392 C C . SER A 1 300 ? -117.703 41.256 125.550 1.00 71.94 300 SER A C 1
ATOM 2394 O O . SER A 1 300 ? -116.958 41.684 124.669 1.00 71.94 300 SER A O 1
ATOM 2396 N N . VAL A 1 301 ? -117.253 41.066 126.796 1.00 75.56 301 VAL A N 1
ATOM 2397 C CA . VAL A 1 301 ? -115.893 41.428 127.251 1.00 75.56 301 VAL A CA 1
ATOM 2398 C C . VAL A 1 301 ? -114.903 40.280 127.009 1.00 75.56 301 VAL A C 1
ATOM 2400 O O . VAL A 1 301 ? -115.254 39.116 127.198 1.00 75.56 301 VAL A O 1
ATOM 2403 N N . GLN A 1 302 ? -113.651 40.566 126.634 1.00 75.94 302 GLN A N 1
ATOM 2404 C CA . GLN A 1 302 ? -112.596 39.542 126.513 1.00 75.94 302 GLN A CA 1
ATOM 2405 C C . GLN A 1 302 ? -112.272 38.883 127.868 1.00 75.94 302 GLN A C 1
ATOM 2407 O O . GLN A 1 302 ? -112.342 39.522 128.918 1.00 75.94 302 GLN A O 1
ATOM 2412 N N . THR A 1 303 ? -111.894 37.602 127.853 1.00 75.88 303 THR A N 1
ATOM 2413 C CA . THR A 1 303 ? -111.605 36.792 129.056 1.00 75.88 303 THR A CA 1
ATOM 2414 C C . THR A 1 303 ? -110.558 37.413 129.982 1.00 75.88 303 THR A C 1
ATOM 2416 O O . THR A 1 303 ? -110.722 37.395 131.201 1.00 75.88 303 THR A O 1
ATOM 2419 N N . SER A 1 304 ? -109.530 38.035 129.406 1.00 78.69 304 SER A N 1
ATOM 2420 C CA . SER A 1 304 ? -108.472 38.787 130.094 1.00 78.69 304 SER A CA 1
ATOM 2421 C C . SER A 1 304 ? -108.968 39.983 130.919 1.00 78.69 304 SER A C 1
ATOM 2423 O O . SER A 1 304 ? -108.371 40.307 131.947 1.00 78.69 304 SER A O 1
ATOM 2425 N N . ASP A 1 305 ? -110.048 40.646 130.496 1.00 79.00 305 ASP A N 1
ATOM 2426 C CA . ASP A 1 305 ? -110.502 41.927 131.057 1.00 79.00 305 ASP A CA 1
ATOM 2427 C C . ASP A 1 305 ? -111.772 41.830 131.918 1.00 79.00 305 ASP A C 1
ATOM 2429 O O . ASP A 1 305 ? -112.166 42.820 132.545 1.00 79.00 305 ASP A O 1
ATOM 2433 N N . LEU A 1 306 ? -112.362 40.634 132.042 1.00 78.38 306 LEU A N 1
ATOM 2434 C CA . LEU A 1 306 ? -113.533 40.357 132.889 1.00 78.38 306 LEU A CA 1
ATOM 2435 C C . LEU A 1 306 ? -113.393 40.923 134.312 1.00 78.38 306 LEU A C 1
ATOM 2437 O O . LEU A 1 306 ? -114.293 41.613 134.794 1.00 78.38 306 LEU A O 1
ATOM 2441 N N . LYS A 1 307 ? -112.240 40.706 134.967 1.00 77.19 307 LYS A N 1
ATOM 2442 C CA . LYS A 1 307 ? -111.984 41.196 136.337 1.00 77.19 307 LYS A CA 1
ATOM 2443 C C . LYS A 1 307 ? -111.976 42.731 136.425 1.00 77.19 307 LYS A C 1
ATOM 2445 O O . LYS A 1 307 ? -112.445 43.284 137.418 1.00 77.19 307 LYS A O 1
ATOM 2450 N N . LYS A 1 308 ? -111.486 43.434 135.393 1.00 80.31 308 LYS A N 1
ATOM 2451 C CA . LYS A 1 308 ? -111.453 44.910 135.361 1.00 80.31 308 LYS A CA 1
ATOM 2452 C C . LYS A 1 308 ? -112.855 45.489 135.178 1.00 80.31 308 LYS A C 1
ATOM 2454 O O . LYS A 1 308 ? -113.233 46.406 135.904 1.00 80.31 308 LYS A O 1
ATOM 2459 N N . GLN A 1 309 ? -113.624 44.947 134.232 1.00 77.19 309 GLN A N 1
ATOM 2460 C CA . GLN A 1 309 ? -114.968 45.449 133.937 1.00 77.19 309 GLN A CA 1
ATOM 2461 C C . GLN A 1 309 ? -115.948 45.151 135.079 1.00 77.19 309 GLN A C 1
ATOM 2463 O O . GLN A 1 309 ? -116.682 46.048 135.485 1.00 77.19 309 GLN A O 1
ATOM 2468 N N . PHE A 1 310 ? -115.895 43.958 135.683 1.00 79.81 310 PHE A N 1
ATOM 2469 C CA . PHE A 1 310 ? -116.715 43.626 136.854 1.00 79.81 310 PHE A CA 1
ATOM 2470 C C . PHE A 1 310 ? -116.545 44.653 137.987 1.00 79.81 310 PHE A C 1
ATOM 2472 O O . PHE A 1 310 ? -117.529 45.210 138.474 1.00 79.81 310 PHE A O 1
ATOM 2479 N N . ASN A 1 311 ? -115.298 44.987 138.342 1.00 75.75 311 ASN A N 1
ATOM 2480 C CA . ASN A 1 311 ? -115.003 45.985 139.375 1.00 75.75 311 ASN A CA 1
ATOM 2481 C C . ASN A 1 311 ? -115.490 47.398 139.009 1.00 75.75 311 ASN A C 1
ATOM 2483 O O . ASN A 1 311 ? -115.871 48.157 139.898 1.00 75.75 311 ASN A O 1
ATOM 2487 N N . LYS A 1 312 ? -115.505 47.755 137.717 1.00 79.56 312 LYS A N 1
ATOM 2488 C CA . LYS A 1 312 ? -116.007 49.051 137.232 1.00 79.56 312 LYS A CA 1
ATOM 2489 C C . LYS A 1 312 ? -117.529 49.170 137.355 1.00 79.56 312 LYS A C 1
ATOM 2491 O O . LYS A 1 312 ? -118.022 50.239 137.702 1.00 79.56 312 LYS A O 1
ATOM 2496 N N . TYR A 1 313 ? -118.266 48.095 137.079 1.00 74.19 313 TYR A N 1
ATOM 2497 C CA . TYR A 1 313 ? -119.732 48.089 137.143 1.00 74.19 313 TYR A CA 1
ATOM 2498 C C . TYR A 1 313 ? -120.281 47.802 138.553 1.00 74.19 313 TYR A C 1
ATOM 2500 O O . TYR A 1 313 ? -121.418 48.168 138.848 1.00 74.19 313 TYR A O 1
ATOM 2508 N N . LEU A 1 314 ? -119.480 47.214 139.452 1.00 72.81 314 LEU A N 1
ATOM 2509 C CA . LEU A 1 314 ? -119.885 46.871 140.823 1.00 72.81 314 LEU A CA 1
ATOM 2510 C C . LEU A 1 314 ? -120.547 48.028 141.612 1.00 72.81 314 LEU A C 1
ATOM 2512 O O . LEU A 1 314 ? -121.601 47.783 142.204 1.00 72.81 314 LEU A O 1
ATOM 2516 N N . PRO A 1 315 ? -120.025 49.277 141.625 1.00 69.50 315 PRO A N 1
ATOM 2517 C CA . PRO A 1 315 ? -120.614 50.358 142.422 1.00 69.50 315 PRO A CA 1
ATOM 2518 C C . PRO A 1 315 ? -122.010 50.755 141.930 1.00 69.50 315 PRO A C 1
ATOM 2520 O O . PRO A 1 315 ? -122.913 50.958 142.741 1.00 69.50 315 PRO A O 1
ATOM 2523 N N . ALA A 1 316 ? -122.203 50.783 140.606 1.00 65.06 316 ALA A N 1
ATOM 2524 C CA . ALA A 1 316 ? -123.479 51.097 139.960 1.00 65.06 316 ALA A CA 1
ATOM 2525 C C . ALA A 1 316 ? -124.557 50.024 140.206 1.00 65.06 316 ALA A C 1
ATOM 2527 O O . ALA A 1 316 ? -125.746 50.307 140.112 1.00 65.06 316 ALA A O 1
ATOM 2528 N N . VAL A 1 317 ? -124.149 48.797 140.544 1.00 65.81 317 VAL A N 1
ATOM 2529 C CA . VAL A 1 317 ? -125.048 47.682 140.883 1.00 65.81 317 VAL A CA 1
ATOM 2530 C C . VAL A 1 317 ? -125.322 47.603 142.399 1.00 65.81 317 VAL A C 1
ATOM 2532 O O . VAL A 1 317 ? -126.260 46.921 142.826 1.00 65.81 317 VAL A O 1
ATOM 2535 N N . LEU A 1 318 ? -124.548 48.295 143.246 1.00 65.62 318 LEU A N 1
ATOM 2536 C CA . LEU A 1 318 ? -124.660 48.197 144.708 1.00 65.62 318 LEU A CA 1
ATOM 2537 C C . LEU A 1 318 ? -125.500 49.297 145.377 1.00 65.62 318 LEU A C 1
ATOM 2539 O O . LEU A 1 318 ? -126.318 48.923 146.217 1.00 65.62 318 LEU A O 1
ATOM 2543 N N . ASN A 1 319 ? -125.372 50.575 144.996 1.00 51.66 319 ASN A N 1
ATOM 2544 C CA . ASN A 1 319 ? -126.079 51.691 145.652 1.00 51.66 319 ASN A CA 1
ATOM 2545 C C . ASN A 1 319 ? -127.141 52.355 144.754 1.00 51.66 319 ASN A C 1
ATOM 2547 O O . ASN A 1 319 ? -126.834 52.825 143.662 1.00 51.66 319 ASN A O 1
ATOM 2551 N N . GLU A 1 320 ? -128.374 52.465 145.254 1.00 47.69 320 GLU A N 1
ATOM 2552 C CA . GLU A 1 320 ? -129.455 53.238 144.628 1.00 47.69 320 GLU A CA 1
ATOM 2553 C C . GLU A 1 320 ? -129.396 54.718 145.041 1.00 47.69 320 GLU A C 1
ATOM 2555 O O . GLU A 1 320 ? -129.459 55.011 146.232 1.00 47.69 320 GLU A O 1
ATOM 2560 N N . SER A 1 321 ? -129.332 55.641 144.069 1.00 32.97 321 SER A N 1
ATOM 2561 C CA . SER A 1 321 ? -130.016 56.955 144.106 1.00 32.97 321 SER A CA 1
ATOM 2562 C C . SER A 1 321 ? -129.726 57.804 142.846 1.00 32.97 321 SER A C 1
ATOM 2564 O O . SER A 1 321 ? -128.975 58.768 142.932 1.00 32.97 321 SER A O 1
ATOM 2566 N N . ALA A 1 322 ? -130.394 57.471 141.729 1.00 32.66 322 ALA A N 1
ATOM 2567 C CA . ALA A 1 322 ? -130.832 58.354 140.619 1.00 32.66 322 ALA A CA 1
ATOM 2568 C C . ALA A 1 322 ? -129.833 59.292 139.864 1.00 32.66 322 ALA A C 1
ATOM 2570 O O . ALA A 1 322 ? -128.805 59.692 140.399 1.00 32.66 322 ALA A O 1
ATOM 2571 N N . PRO A 1 323 ? -130.179 59.784 138.649 1.00 46.25 323 PRO A N 1
ATOM 2572 C CA . PRO A 1 323 ? -131.126 59.284 137.644 1.00 46.25 323 PRO A CA 1
ATOM 2573 C C . PRO A 1 323 ? -130.430 58.916 136.307 1.00 46.25 323 PRO A C 1
ATOM 2575 O O . PRO A 1 323 ? -129.208 58.926 136.190 1.00 46.25 323 PRO A O 1
ATOM 2578 N N . ALA A 1 324 ? -131.224 58.533 135.303 1.00 44.59 324 ALA A N 1
ATOM 2579 C CA . ALA A 1 324 ? -130.768 57.969 134.030 1.00 44.59 324 ALA A CA 1
ATOM 2580 C C . ALA A 1 324 ? -130.610 58.992 132.891 1.00 44.59 324 ALA A C 1
ATOM 2582 O O . ALA A 1 324 ? -131.334 59.977 132.860 1.00 44.59 324 ALA A O 1
ATOM 2583 N N . GLU A 1 325 ? -129.755 58.657 131.917 1.00 29.48 325 GLU A N 1
ATOM 2584 C CA . GLU A 1 325 ? -129.857 58.918 130.465 1.00 29.48 325 GLU A CA 1
ATOM 2585 C C . GLU A 1 325 ? -128.599 58.321 129.784 1.00 29.48 325 GLU A C 1
ATOM 2587 O O . GLU A 1 325 ? -127.553 58.232 130.416 1.00 29.48 325 GLU A O 1
ATOM 2592 N N . SER A 1 326 ? -128.521 57.971 128.500 1.00 38.09 326 SER A N 1
ATOM 2593 C CA . SER A 1 326 ? -129.368 57.263 127.527 1.00 38.09 326 SER A CA 1
ATOM 2594 C C . SER A 1 326 ? -128.504 57.110 126.245 1.00 38.09 326 SER A C 1
ATOM 2596 O O . SER A 1 326 ? -127.648 57.952 126.001 1.00 38.09 326 SER A O 1
ATOM 2598 N N . ASN A 1 327 ? -128.747 56.086 125.408 1.00 37.28 327 ASN A N 1
ATOM 2599 C CA . ASN A 1 327 ? -128.204 55.909 124.032 1.00 37.28 327 ASN A CA 1
ATOM 2600 C C . ASN A 1 327 ? -126.677 55.631 123.885 1.00 37.28 327 ASN A C 1
ATOM 2602 O O . ASN A 1 327 ? -125.832 56.394 124.325 1.00 37.28 327 ASN A O 1
ATOM 2606 N N . LYS A 1 328 ? -126.241 54.453 123.401 1.00 45.28 328 LYS A N 1
ATOM 2607 C CA . LYS A 1 328 ? -126.268 53.892 122.018 1.00 45.28 328 LYS A CA 1
ATOM 2608 C C . LYS A 1 328 ? -125.334 54.588 121.010 1.00 45.28 328 LYS A C 1
ATOM 2610 O O . LYS A 1 328 ? -125.617 55.710 120.610 1.00 45.28 328 LYS A O 1
ATOM 2615 N N . THR A 1 329 ? -124.349 53.846 120.475 1.00 33.25 329 THR A N 1
ATOM 2616 C CA . THR A 1 329 ? -124.197 53.465 119.037 1.00 33.25 329 THR A CA 1
ATOM 2617 C C . THR A 1 329 ? -122.897 52.654 118.820 1.00 33.25 329 THR A C 1
ATOM 2619 O O . THR A 1 329 ? -121.901 52.895 119.495 1.00 33.25 329 THR A O 1
ATOM 2622 N N . ILE A 1 330 ? -122.917 51.679 117.899 1.00 46.41 330 ILE A N 1
ATOM 2623 C CA . ILE A 1 330 ? -121.802 50.814 117.437 1.00 46.41 330 ILE A CA 1
ATOM 2624 C C . ILE A 1 330 ? -121.931 50.676 115.905 1.00 46.41 330 ILE A C 1
ATOM 2626 O O . ILE A 1 330 ? -123.077 50.683 115.460 1.00 46.41 330 ILE A O 1
ATOM 2630 N N . VAL A 1 331 ? -120.814 50.537 115.151 1.00 41.62 331 VAL A N 1
ATOM 2631 C CA . VAL A 1 331 ? -120.621 49.875 113.810 1.00 41.62 331 VAL A CA 1
ATOM 2632 C C . VAL A 1 331 ? -119.235 50.310 113.240 1.00 41.62 331 VAL A C 1
ATOM 2634 O O . VAL A 1 331 ? -119.019 51.506 113.088 1.00 41.62 331 VAL A O 1
ATOM 2637 N N . THR A 1 332 ? -118.157 49.504 113.330 1.00 38.38 332 THR A N 1
ATOM 2638 C CA . THR A 1 332 ? -117.560 48.488 112.393 1.00 38.38 332 THR A CA 1
ATOM 2639 C C . THR A 1 332 ? -116.655 49.000 111.241 1.00 38.38 332 THR A C 1
ATOM 2641 O O . THR A 1 332 ? -117.125 49.757 110.404 1.00 38.38 332 THR A O 1
ATOM 2644 N N . GLU A 1 333 ? -115.435 48.418 111.158 1.00 39.91 333 GLU A N 1
ATOM 2645 C CA . GLU A 1 333 ? -114.741 47.882 109.940 1.00 39.91 333 GLU A CA 1
ATOM 2646 C C . GLU A 1 333 ? -114.207 48.844 108.831 1.00 39.91 333 GLU A C 1
ATOM 2648 O O . GLU A 1 333 ? -114.684 49.962 108.707 1.00 39.91 333 GLU A O 1
ATOM 2653 N N . SER A 1 334 ? -113.192 48.532 107.988 1.00 39.62 334 SER A N 1
ATOM 2654 C CA . SER A 1 334 ? -112.219 47.403 107.883 1.00 39.62 334 SER A CA 1
ATOM 2655 C C . SER A 1 334 ? -111.035 47.688 106.906 1.00 39.62 334 SER A C 1
ATOM 2657 O O . SER A 1 334 ? -111.248 48.281 105.857 1.00 39.62 334 SER A O 1
ATOM 2659 N N . VAL A 1 335 ? -109.830 47.190 107.247 1.00 41.69 335 VAL A N 1
ATOM 2660 C CA . VAL A 1 335 ? -108.751 46.516 106.445 1.00 41.69 335 VAL A CA 1
ATOM 2661 C C . VAL A 1 335 ? -108.610 46.713 104.909 1.00 41.69 335 VAL A C 1
ATOM 2663 O O . VAL A 1 335 ? -109.562 46.444 104.191 1.00 41.69 335 VAL A O 1
ATOM 2666 N N . THR A 1 336 ? -107.360 46.910 104.417 1.00 35.59 336 THR A N 1
ATOM 2667 C CA . THR A 1 336 ? -106.730 46.174 103.266 1.00 35.59 336 THR A CA 1
ATOM 2668 C C . THR A 1 336 ? -105.187 46.318 103.213 1.00 35.59 336 THR A C 1
ATOM 2670 O O . THR A 1 336 ? -104.679 47.428 103.344 1.00 35.59 336 THR A O 1
ATOM 2673 N N . GLU A 1 337 ? -104.467 45.224 102.917 1.00 37.53 337 GLU A N 1
ATOM 2674 C CA . GLU A 1 337 ? -103.033 45.139 102.521 1.00 37.53 337 GLU A CA 1
ATOM 2675 C C . GLU A 1 337 ? -102.896 44.460 101.131 1.00 37.53 337 GLU A C 1
ATOM 2677 O O . GLU A 1 337 ? -103.899 43.933 100.654 1.00 37.53 337 GLU A O 1
ATOM 2682 N N . VAL A 1 338 ? -101.690 44.412 100.511 1.00 35.69 338 VAL A N 1
ATOM 2683 C CA . VAL A 1 338 ? -101.146 43.257 99.719 1.00 35.69 338 VAL A CA 1
ATOM 2684 C C . VAL A 1 338 ? -99.711 43.493 99.175 1.00 35.69 338 VAL A C 1
ATOM 2686 O O . VAL A 1 338 ? -99.339 44.612 98.822 1.00 35.69 338 VAL A O 1
ATOM 2689 N N . THR A 1 339 ? -98.939 42.396 99.044 1.00 31.88 339 THR A N 1
ATOM 2690 C CA . THR A 1 339 ? -97.596 42.237 98.415 1.00 31.88 339 THR A CA 1
ATOM 2691 C C . THR A 1 339 ? -97.515 40.884 97.647 1.00 31.88 339 THR A C 1
ATOM 2693 O O . THR A 1 339 ? -98.431 40.077 97.774 1.00 31.88 339 THR A O 1
ATOM 2696 N N . GLY A 1 340 ? -96.506 40.521 96.830 1.00 36.28 340 GLY A N 1
ATOM 2697 C CA . GLY A 1 340 ? -95.364 41.258 96.255 1.00 36.28 340 GLY A CA 1
ATOM 2698 C C . GLY A 1 340 ? -94.287 40.345 95.596 1.00 36.28 340 GLY A C 1
ATOM 2699 O O . GLY A 1 340 ? -93.918 39.331 96.171 1.00 36.28 340 GLY A O 1
ATOM 2700 N N . ASN A 1 341 ? -93.736 40.770 94.442 1.00 38.59 341 ASN A N 1
ATOM 2701 C CA . ASN A 1 341 ? -92.557 40.245 93.694 1.00 38.59 341 ASN A CA 1
ATOM 2702 C C . ASN A 1 341 ? -92.599 38.842 93.000 1.00 38.59 341 ASN A C 1
ATOM 2704 O O . ASN A 1 341 ? -93.151 37.882 93.527 1.00 38.59 341 ASN A O 1
ATOM 2708 N N . ARG A 1 342 ? -91.941 38.717 91.822 1.00 33.94 342 ARG A N 1
ATOM 2709 C CA . ARG A 1 342 ? -91.512 37.449 91.168 1.00 33.94 342 ARG A CA 1
ATOM 2710 C C . ARG A 1 342 ? -90.408 37.684 90.113 1.00 33.94 342 ARG A C 1
ATOM 2712 O O . ARG A 1 342 ? -90.591 38.506 89.221 1.00 33.94 342 ARG A O 1
ATOM 2719 N N . GLU A 1 343 ? -89.316 36.916 90.170 1.00 34.78 343 GLU A N 1
ATOM 2720 C CA . GLU A 1 343 ? -88.171 36.963 89.230 1.00 34.78 343 GLU A CA 1
ATOM 2721 C C . GLU A 1 343 ? -88.271 35.948 88.063 1.00 34.78 343 GLU A C 1
ATOM 2723 O O . GLU A 1 343 ? -89.089 35.024 88.096 1.00 34.78 343 GLU A O 1
ATOM 2728 N N . ALA A 1 344 ? -87.414 36.105 87.041 1.00 32.78 344 ALA A N 1
ATOM 2729 C CA . ALA A 1 344 ? -87.192 35.151 85.943 1.00 32.78 344 ALA A CA 1
ATOM 2730 C C . ALA A 1 344 ? -85.751 35.272 85.365 1.00 32.78 344 ALA A C 1
ATOM 2732 O O . ALA A 1 344 ? -85.248 36.394 85.296 1.00 32.78 344 ALA A O 1
ATOM 2733 N N . PRO A 1 345 ? -85.092 34.177 84.922 1.00 45.34 345 PRO A N 1
ATOM 2734 C CA . PRO A 1 345 ? -83.725 34.204 84.373 1.00 45.34 345 PRO A CA 1
ATOM 2735 C C . PRO A 1 345 ? -83.654 33.941 82.852 1.00 45.34 345 PRO A C 1
ATOM 2737 O O . PRO A 1 345 ? -84.499 33.219 82.324 1.00 45.34 345 PRO A O 1
ATOM 2740 N N . ALA A 1 346 ? -82.599 34.419 82.170 1.00 32.41 346 ALA A N 1
ATOM 2741 C CA . ALA A 1 346 ? -82.064 33.771 80.957 1.00 32.41 346 ALA A CA 1
ATOM 2742 C C . ALA A 1 346 ? -80.674 34.281 80.523 1.00 32.41 346 ALA A C 1
ATOM 2744 O O . ALA A 1 346 ? -80.497 35.445 80.171 1.00 32.41 346 ALA A O 1
ATOM 2745 N N . GLU A 1 347 ? -79.753 33.327 80.407 1.00 33.88 347 GLU A N 1
ATOM 2746 C CA . GLU A 1 347 ? -78.592 33.326 79.509 1.00 33.88 347 GLU A CA 1
ATOM 2747 C C . GLU A 1 347 ? -78.637 31.994 78.698 1.00 33.88 347 GLU A C 1
ATOM 2749 O O . GLU A 1 347 ? -79.545 31.192 78.917 1.00 33.88 347 GLU A O 1
ATOM 2754 N N . THR A 1 348 ? -77.773 31.663 77.729 1.00 33.66 348 THR A N 1
ATOM 2755 C CA . THR A 1 348 ? -76.494 32.264 77.298 1.00 33.66 348 THR A CA 1
ATOM 2756 C C . THR A 1 348 ? -76.323 32.154 75.765 1.00 33.66 348 THR A C 1
ATOM 2758 O O . THR A 1 348 ? -77.179 31.658 75.036 1.00 33.66 348 THR A O 1
ATOM 2761 N N . SER A 1 349 ? -75.200 32.656 75.263 1.00 32.53 349 SER A N 1
ATOM 2762 C CA . SER A 1 349 ? -74.727 32.690 73.875 1.00 32.53 349 SER A CA 1
ATOM 2763 C C . SER A 1 349 ? -74.479 31.340 73.158 1.00 32.53 349 SER A C 1
ATOM 2765 O O . SER A 1 349 ? -73.816 30.463 73.700 1.00 32.53 349 SER A O 1
ATOM 2767 N N . SER A 1 350 ? -74.838 31.302 71.863 1.00 30.38 350 SER A N 1
ATOM 2768 C CA . SER A 1 350 ? -74.086 30.745 70.704 1.00 30.38 350 SER A CA 1
ATOM 2769 C C . SER A 1 350 ? -73.515 29.307 70.690 1.00 30.38 350 SER A C 1
ATOM 2771 O O . SER A 1 350 ? -72.595 29.002 71.441 1.00 30.38 350 SER A O 1
ATOM 2773 N N . SER A 1 351 ? -73.814 28.546 69.621 1.00 33.41 351 SER A N 1
ATOM 2774 C CA . SER A 1 351 ? -72.806 28.161 68.598 1.00 33.41 351 SER A CA 1
ATOM 2775 C C . SER A 1 351 ? -73.430 27.465 67.372 1.00 33.41 351 SER A C 1
ATOM 2777 O O . SER A 1 351 ? -74.434 26.771 67.484 1.00 33.41 351 SER A O 1
ATOM 2779 N N . ASN A 1 352 ? -72.804 27.634 66.203 1.00 39.16 352 ASN A N 1
ATOM 2780 C CA . ASN A 1 352 ? -73.192 27.022 64.929 1.00 39.16 352 ASN A CA 1
ATOM 2781 C C . ASN A 1 352 ? -72.842 25.522 64.849 1.00 39.16 352 ASN A C 1
ATOM 2783 O O . ASN A 1 352 ? -71.680 25.150 65.012 1.00 39.16 352 ASN A O 1
ATOM 2787 N N . GLY A 1 353 ? -73.798 24.706 64.407 1.00 46.75 353 GLY A N 1
ATOM 2788 C CA . GLY A 1 353 ? -73.575 23.438 63.705 1.00 46.75 353 GLY A CA 1
ATOM 2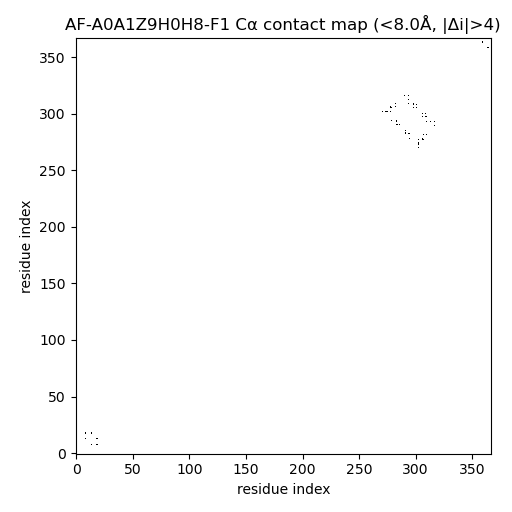789 C C . GLY A 1 353 ? -74.528 23.373 62.506 1.00 46.75 353 GLY A C 1
ATOM 2790 O O . GLY A 1 353 ? -75.649 23.838 62.656 1.00 46.75 353 GLY A O 1
ATOM 2791 N N . ASP A 1 354 ? -74.034 22.939 61.330 1.00 54.25 354 ASP A N 1
ATOM 2792 C CA . ASP A 1 354 ? -74.788 22.337 60.188 1.00 54.25 354 ASP A CA 1
ATOM 2793 C C . ASP A 1 354 ? -74.051 22.456 58.832 1.00 54.25 354 ASP A C 1
ATOM 2795 O O . ASP A 1 354 ? -74.190 21.609 57.949 1.00 54.25 354 ASP A O 1
ATOM 2799 N N . ILE A 1 355 ? -73.194 23.466 58.630 1.00 57.19 355 ILE A N 1
ATOM 2800 C CA . ILE A 1 355 ? -72.593 23.723 57.296 1.00 57.19 355 ILE A CA 1
ATOM 2801 C C . ILE A 1 355 ? -71.491 22.703 56.919 1.00 57.19 355 ILE A C 1
ATOM 2803 O O . ILE A 1 355 ? -71.191 22.503 55.738 1.00 57.19 355 ILE A O 1
ATOM 2807 N N . VAL A 1 356 ? -70.898 22.010 57.898 1.00 59.69 356 VAL A N 1
ATOM 2808 C CA . VAL A 1 356 ? -69.847 21.000 57.654 1.00 59.69 356 VAL A CA 1
ATOM 2809 C C . VAL A 1 356 ? -70.414 19.726 57.011 1.00 59.69 356 VAL A C 1
ATOM 2811 O O . VAL A 1 356 ? -69.736 19.103 56.192 1.00 59.69 356 VAL A O 1
ATOM 2814 N N . GLU A 1 357 ? -71.663 19.363 57.306 1.00 61.47 357 GLU A N 1
ATOM 2815 C CA . GLU A 1 357 ? -72.289 18.145 56.773 1.00 61.47 357 GLU A CA 1
ATOM 2816 C C . GLU A 1 357 ? -72.747 18.325 55.318 1.00 61.47 357 GLU A C 1
ATOM 2818 O O . GLU A 1 357 ? -72.531 17.446 54.478 1.00 61.47 357 GLU A O 1
ATOM 2823 N N . LEU A 1 358 ? -73.230 19.524 54.969 1.00 59.16 358 LEU A N 1
ATOM 2824 C CA . LEU A 1 358 ? -73.606 19.894 53.599 1.00 59.16 358 LEU A CA 1
ATOM 2825 C C . LEU A 1 358 ? -72.429 19.822 52.609 1.00 59.16 358 LEU A C 1
ATOM 2827 O O . LEU A 1 358 ? -72.614 19.435 51.454 1.00 59.16 358 LEU A O 1
ATOM 2831 N N . LYS A 1 359 ? -71.195 20.115 53.049 1.00 59.38 359 LYS A N 1
ATOM 2832 C CA . LYS A 1 359 ? -69.995 19.934 52.208 1.00 59.38 359 LYS A CA 1
ATOM 2833 C C . LYS A 1 359 ? -69.629 18.467 51.967 1.00 59.38 359 LYS A C 1
ATOM 2835 O O . LYS A 1 359 ? -68.967 18.180 50.973 1.00 59.38 359 LYS A O 1
ATOM 2840 N N . LYS A 1 360 ? -70.045 17.545 52.841 1.00 62.25 360 LYS A N 1
ATOM 2841 C CA . LYS A 1 360 ? -69.703 16.117 52.741 1.00 62.25 360 LYS A CA 1
ATOM 2842 C C . LYS A 1 360 ? -70.639 15.352 51.798 1.00 62.25 360 LYS A C 1
ATOM 2844 O O . LYS A 1 360 ? -70.179 14.438 51.122 1.00 62.25 360 LYS A O 1
ATOM 2849 N N . LEU A 1 361 ? -71.909 15.764 51.686 1.00 64.31 361 LEU A N 1
ATOM 2850 C CA . LEU A 1 361 ? -72.847 15.217 50.690 1.00 64.31 361 LEU A CA 1
ATOM 2851 C C . LEU A 1 361 ? -72.583 15.713 49.254 1.00 64.31 361 LEU A C 1
ATOM 2853 O O . LEU A 1 361 ? -72.959 15.037 48.302 1.00 64.31 361 LEU A O 1
ATOM 2857 N N . ALA A 1 362 ? -71.925 16.864 49.076 1.00 64.38 362 ALA A N 1
ATOM 2858 C CA . ALA A 1 362 ? -71.733 17.498 47.764 1.00 64.38 362 ALA A CA 1
ATOM 2859 C C . ALA A 1 362 ? -70.581 16.921 46.903 1.00 64.38 362 ALA A C 1
ATOM 2861 O O . ALA A 1 362 ? -70.277 17.472 45.847 1.00 64.38 362 ALA A O 1
ATOM 2862 N N . GLY A 1 363 ? -69.921 15.835 47.329 1.00 52.66 363 GLY A N 1
ATOM 2863 C CA . GLY A 1 363 ? -69.034 15.033 46.467 1.00 52.66 363 GLY A CA 1
ATOM 2864 C C . GLY A 1 363 ? -67.755 15.709 45.939 1.00 52.66 363 GLY A C 1
ATOM 2865 O O . GLY A 1 363 ? -67.146 15.201 45.001 1.00 52.66 363 GLY A O 1
ATOM 2866 N N . LEU A 1 364 ? -67.323 16.833 46.518 1.00 59.16 364 LEU A N 1
ATOM 2867 C CA . LEU A 1 364 ? -66.138 17.587 46.082 1.00 59.16 364 LEU A CA 1
ATOM 2868 C C . LEU A 1 364 ? -64.954 17.360 47.032 1.00 59.16 364 LEU A C 1
ATOM 2870 O O . LEU A 1 364 ? -64.789 18.076 48.018 1.00 59.16 364 LEU A O 1
ATOM 2874 N N . GLY A 1 365 ? -64.124 16.357 46.725 1.00 45.38 365 GLY A N 1
ATOM 2875 C CA . GLY A 1 365 ? -62.989 15.991 47.579 1.00 45.38 365 GLY A CA 1
ATOM 2876 C C . GLY A 1 365 ? -62.080 14.878 47.052 1.00 45.38 365 GLY A C 1
ATOM 2877 O O . GLY A 1 365 ? -61.718 14.000 47.827 1.00 45.38 365 GLY A O 1
ATOM 2878 N N . VAL A 1 366 ? -61.710 14.893 45.763 1.00 37.84 366 VAL A N 1
ATOM 2879 C CA . VAL A 1 366 ? -60.627 14.035 45.235 1.00 37.84 366 VAL A CA 1
ATOM 2880 C C . VAL A 1 366 ? -59.686 14.830 44.327 1.00 37.84 366 VAL A C 1
ATOM 2882 O O . VAL A 1 366 ? -59.913 14.955 43.121 1.00 37.84 366 VAL A O 1
ATOM 2885 N N . LYS A 1 367 ? -58.595 15.317 44.919 1.00 40.91 367 LYS A N 1
ATOM 2886 C CA . LYS A 1 367 ? -57.229 15.093 44.434 1.00 40.91 367 LYS A CA 1
ATOM 2887 C C . LYS A 1 367 ? -56.249 15.226 45.593 1.00 40.91 367 LYS A C 1
ATOM 2889 O O . LYS A 1 367 ? -56.499 16.108 46.440 1.00 40.91 367 LYS A O 1
#

pLDDT: mean 80.03, std 18.41, range [29.48, 96.94]

Solvent-accessible surface area (backbone atoms only — not comparable to full-atom values): 21043 Å² total; per-residue (Å²): 117,70,73,69,54,55,66,59,73,74,47,100,82,73,59,71,72,58,51,54,53,51,52,48,54,49,47,53,51,51,52,50,53,47,52,52,53,52,50,53,50,50,50,51,50,50,53,48,48,54,48,54,51,49,52,52,52,53,51,49,53,48,52,50,50,54,51,53,50,51,49,52,53,50,52,51,49,49,54,50,51,50,50,52,51,52,52,51,49,50,56,48,47,58,53,50,49,56,49,47,54,48,50,52,51,53,50,50,55,47,53,54,51,51,54,50,50,50,55,50,52,49,51,55,52,47,54,49,48,51,52,49,51,53,51,48,52,54,48,53,50,54,51,51,54,48,51,53,49,50,54,50,51,51,50,53,49,50,52,52,52,49,52,49,52,52,50,54,48,49,53,51,47,52,55,53,49,48,58,50,50,50,52,50,49,51,53,48,52,52,48,54,54,50,49,52,50,49,53,53,47,53,53,48,52,51,52,48,51,47,52,52,48,53,49,50,49,49,52,48,55,52,49,52,54,48,46,56,53,49,55,55,47,52,50,52,51,50,50,52,49,51,52,52,49,54,52,47,51,50,54,47,55,55,47,51,54,52,47,52,59,47,52,55,52,48,54,54,51,51,52,50,53,55,38,54,51,52,55,48,66,73,41,65,89,46,57,76,68,61,32,49,59,51,47,65,75,46,68,88,53,56,71,90,47,46,72,59,51,52,64,67,50,45,61,76,71,69,62,92,80,86,84,89,88,78,85,91,89,88,88,83,91,80,91,88,87,93,85,82,91,87,88,88,89,88,86,84,84,88,83,93,83,67,72,72,58,60,57,66,76,66,74,76,84,89,132

Mean predicted aligned error: 22.26 Å

Sequence (367 aa):
MADIFNGILESDAISEEMKTQIQETWKTKLDEAREEITAELRDEFAQRYENDKSQIVEAMDTMLTDRITAEIEELKADRASLAEQTVAYKTNIDKHIGLVDKFVAEQLAKEVKELHADRTNLKGNFAKLENFVVKQLAKELTEFENDKKAVIEQKVKLVAEGKKMIADAKQRFVSKAAGVVEKTVEKSLRSELSQLKEDIKVAKENNFGRKVFDAFAGEYMSSHLAEGTEVRKLQKELEAVSVNTTEAESKIKEKDAEIEAVQTKLRIAEDKNVREKTLTELTTNLSKDKRRVMNELLESVQTSDLKKQFNKYLPAVLNESAPAESNKTIVTESVTEVTGNREAPAETSSSNGDIVELKKLAGLGVK

Secondary structure (DSSP, 8-state):
-HHHHHHHHTSTTS-HHHHHHHHHHHHHHHHHHHHHHHHHHHHHHHHHHHHHHHHHHHHHHHHHHHHHHHHHHHHHHHHHHHHHHHHHHHHHHHHHHHHHHHHHHHHHHHHHHHHHHHHHHHHHHHHHHHHHHHHHHHHHHHHHHHHHHHHHHHHHHHHHHHHHHHHHHHHHHHHHHHHHHHHHHHHHHHHHHHHHHHHHHHHHHHHHHHHHHHHHHHHHHHHHHHHHHHHHHHHHHHHHHHHHHHHHHHHHHHHHHHHHHHHHHHHHHHHHHHHHHHHHHHHTTS-HHHHHHHHHHHTTS-TTTHHHHHHHHHHHHH-----------------------------------SHHHHHHHTT----

Foldseek 3Di:
DVVVVVVVVPDPPDDPVVVVVVVVVVVVVVVVVVVVVVVVVVVVVVVVVVVVVVVVVVVVVVVVVVVVVVVVVVVVVVVVVVVVVVVVVVVVVVVVVVVVVVVCVVVVVVVVVVVVVVVVVVVVVVVVVVVVVVVVVVVVVVVVVVVVVVVVVVVVVCVVVVVVVVVVVVVVCVVVVVVVVVVVCVVVVVVVVVVVVVVVVVVVVVVVVVVVVVVVCVCCCVVVVVVVVVVVVVVVVVVVVVVVVVVVVVVVVVVVVVVVVVVVVVVVVVQVVLQVVLLCVLLVPPDPVLSVVLCVQQVPPGSVCNVVSSVVCVVVSPDDDDDDDDDDDDDDDDDDDDDDDDDDDDDDDDDDDDVVVVVVVPPPDDD